Protein AF-M2Y5U8-F1 (afdb_monomer_lite)

InterPro domains:
  IPR038883 Uncharacterized protein AN11006-like [PTHR42085] (17-156)

Organism: Dothistroma septosporum (strain NZE10 / CBS 128990) (NCBI:txid675120)

Radius of gyration: 22.0 Å; chains: 1; bounding box: 70×45×63 Å

Foldseek 3Di:
DQDPVNVVVPPPDPCCPDCLVVVDDLVVVLVVLLVLLLDQAPDPVRADEDDDDDPPDPDDPDSVVQCVVDPVSVVSRLLSNQQNGEHEFEQDPPPPPDDDRDGVPPPQDLVNLLSHAHYEYEDQADVVLLVVLLNCLVRRLNHAHYEYEHDNPVPPDPPDPVVVVVRVVVVVVCLVSNLVSNLSSQHNHAEYEYEYEDPPVCPPPPPPVVVVSQVVSCVVRVHNYYYYYDYYPPPPPD

Structure (mmCIF, N/CA/C/O backbone):
data_AF-M2Y5U8-F1
#
_entry.id   AF-M2Y5U8-F1
#
loop_
_atom_site.group_PDB
_atom_site.id
_atom_site.type_symbol
_atom_site.label_atom_id
_atom_site.label_alt_id
_atom_site.label_comp_id
_atom_site.label_asym_id
_atom_site.label_entity_id
_atom_site.label_seq_id
_atom_site.pdbx_PDB_ins_code
_atom_site.Cartn_x
_atom_site.Cartn_y
_atom_site.Cartn_z
_atom_site.occupancy
_atom_site.B_iso_or_equiv
_atom_site.auth_seq_id
_atom_site.auth_comp_id
_atom_site.auth_asym_id
_atom_site.auth_atom_id
_atom_site.pdbx_PDB_model_num
ATOM 1 N N . MET A 1 1 ? -47.497 -9.926 12.355 1.00 48.16 1 MET A N 1
ATOM 2 C CA . MET A 1 1 ? -46.436 -9.979 11.329 1.00 48.16 1 MET A CA 1
ATOM 3 C C . MET A 1 1 ? -45.268 -9.190 11.883 1.00 48.16 1 MET A C 1
ATOM 5 O O . MET A 1 1 ? -45.442 -8.003 12.103 1.00 48.16 1 MET A O 1
ATOM 9 N N . VAL A 1 2 ? -44.163 -9.854 12.224 1.00 45.81 2 VAL A N 1
ATOM 10 C CA . VAL A 1 2 ? -42.924 -9.186 12.658 1.00 45.81 2 VAL A CA 1
ATOM 11 C C . VAL A 1 2 ? -42.198 -8.776 11.383 1.00 45.81 2 VAL A C 1
ATOM 13 O O . VAL A 1 2 ? -41.989 -9.628 10.518 1.00 45.81 2 VAL A O 1
ATOM 16 N N . THR A 1 3 ? -41.904 -7.491 11.212 1.00 59.78 3 THR A N 1
ATOM 17 C CA . THR A 1 3 ? -41.171 -7.036 10.028 1.00 59.78 3 THR A CA 1
ATOM 18 C C . THR A 1 3 ? -39.690 -7.396 10.181 1.00 59.78 3 THR A C 1
ATOM 20 O O . THR A 1 3 ? -39.174 -7.497 11.293 1.00 59.78 3 THR A O 1
ATOM 23 N N . THR A 1 4 ? -38.974 -7.629 9.081 1.00 54.47 4 THR A N 1
ATOM 24 C CA . THR A 1 4 ? -37.519 -7.882 9.100 1.00 54.47 4 THR A CA 1
ATOM 25 C C . THR A 1 4 ? -36.735 -6.732 9.743 1.00 54.47 4 THR A C 1
ATOM 27 O O . THR A 1 4 ? -35.660 -6.961 10.291 1.00 54.47 4 THR A O 1
ATOM 30 N N . GLU A 1 5 ? -37.289 -5.517 9.733 1.00 54.16 5 GLU A N 1
ATOM 31 C CA . GLU A 1 5 ? -36.738 -4.357 10.437 1.00 54.16 5 GLU A CA 1
ATOM 32 C C . GLU A 1 5 ? -36.866 -4.484 11.963 1.00 54.16 5 GLU A C 1
ATOM 34 O O . GLU A 1 5 ? -35.918 -4.149 12.667 1.00 54.16 5 GLU A O 1
ATOM 39 N N . ASP A 1 6 ? -37.950 -5.069 12.485 1.00 47.19 6 ASP A N 1
ATOM 40 C CA . ASP A 1 6 ? -38.125 -5.305 13.929 1.00 47.19 6 ASP A CA 1
ATOM 41 C C . ASP A 1 6 ? -37.162 -6.379 14.475 1.00 47.19 6 ASP A C 1
ATOM 43 O O . ASP A 1 6 ? -36.721 -6.302 15.623 1.00 47.19 6 ASP A O 1
ATOM 47 N N . ILE A 1 7 ? -36.780 -7.366 13.651 1.00 53.41 7 ILE A N 1
ATOM 48 C CA . ILE A 1 7 ? -35.783 -8.394 14.015 1.00 53.41 7 ILE A CA 1
ATOM 49 C C . ILE A 1 7 ? -34.369 -7.794 14.047 1.00 53.41 7 ILE A C 1
ATOM 51 O O . ILE A 1 7 ? -33.565 -8.144 14.912 1.00 53.41 7 ILE A O 1
ATOM 55 N N . LEU A 1 8 ? -34.067 -6.864 13.137 1.00 53.38 8 LEU A N 1
ATOM 56 C CA . LEU A 1 8 ? -32.776 -6.173 13.090 1.00 53.38 8 LEU A CA 1
ATOM 57 C C . LEU A 1 8 ? -32.662 -5.070 14.157 1.00 53.38 8 LEU A C 1
ATOM 59 O O . LEU A 1 8 ? -31.579 -4.864 14.701 1.00 53.38 8 LEU A O 1
ATOM 63 N N . ALA A 1 9 ? -33.764 -4.405 14.512 1.00 52.91 9 ALA A N 1
ATOM 64 C CA . ALA A 1 9 ? -33.791 -3.370 15.546 1.00 52.91 9 ALA A CA 1
ATOM 65 C C . ALA A 1 9 ? -33.677 -3.934 16.979 1.00 52.91 9 ALA A C 1
ATOM 67 O O . ALA A 1 9 ? -33.200 -3.238 17.875 1.00 52.91 9 ALA A O 1
ATOM 68 N N . GLY A 1 10 ? -34.074 -5.193 17.205 1.00 48.69 10 GLY A N 1
ATOM 69 C CA . GLY A 1 10 ? -34.118 -5.817 18.535 1.00 48.69 10 GLY A CA 1
ATOM 70 C C . GLY A 1 10 ? -32.827 -6.485 19.032 1.00 48.69 10 GLY A C 1
ATOM 71 O O . GLY A 1 10 ? -32.779 -6.895 20.189 1.00 48.69 10 GLY A O 1
ATOM 72 N N . LEU A 1 11 ? -31.786 -6.613 18.199 1.00 57.47 11 LEU A N 1
ATOM 73 C CA . LEU A 1 11 ? -30.565 -7.377 18.530 1.00 57.47 11 LEU A CA 1
ATOM 74 C C . LEU A 1 11 ? -29.279 -6.540 18.555 1.00 57.47 11 LEU A C 1
ATOM 76 O O . LEU A 1 11 ? -28.186 -7.084 18.728 1.00 57.47 11 LEU A O 1
ATOM 80 N N . CYS A 1 12 ? -29.379 -5.214 18.429 1.00 63.50 12 CYS A N 1
ATOM 81 C CA . CYS A 1 12 ? -28.247 -4.332 18.695 1.00 63.50 12 CYS A CA 1
ATOM 82 C C . CYS A 1 12 ? -27.998 -4.273 20.207 1.00 63.50 12 CYS A C 1
ATOM 84 O O . CYS A 1 12 ? -28.465 -3.367 20.897 1.00 63.50 12 CYS A O 1
ATOM 86 N N . HIS A 1 13 ? -27.257 -5.252 20.733 1.00 69.25 13 HIS A N 1
ATOM 87 C CA . HIS A 1 13 ? -26.729 -5.154 22.086 1.00 69.25 13 HIS A CA 1
ATOM 88 C C . HIS A 1 13 ? -25.875 -3.887 22.190 1.00 69.25 13 HIS A C 1
ATOM 90 O O . HIS A 1 13 ? -25.010 -3.655 21.334 1.00 69.25 13 HIS A O 1
ATOM 96 N N . PRO A 1 14 ? -26.122 -3.043 23.200 1.00 81.00 14 PRO A N 1
ATOM 97 C CA . PRO A 1 14 ? -25.374 -1.813 23.339 1.00 81.00 14 PRO A CA 1
ATOM 98 C C . PRO A 1 14 ? -23.906 -2.183 23.627 1.00 81.00 14 PRO A C 1
ATOM 100 O O . PRO A 1 14 ? -23.605 -3.135 24.352 1.00 81.00 14 PRO A O 1
ATOM 103 N N . GLN A 1 15 ? -22.974 -1.519 22.933 1.00 81.44 15 GLN A N 1
ATOM 104 C CA . GLN A 1 15 ? -21.555 -1.914 22.930 1.00 81.44 15 GLN A CA 1
ATOM 105 C C . GLN A 1 15 ? -20.933 -1.811 24.328 1.00 81.44 15 GLN A C 1
ATOM 107 O O . GLN A 1 15 ? -20.034 -2.575 24.664 1.00 81.44 15 GLN A O 1
ATOM 112 N N . ASP A 1 16 ? -21.452 -0.917 25.160 1.00 83.44 16 ASP A N 1
ATOM 113 C CA . ASP A 1 16 ? -21.097 -0.752 26.568 1.00 83.44 16 ASP A CA 1
ATOM 114 C C . ASP A 1 16 ? -21.416 -1.976 27.444 1.00 83.44 16 ASP A C 1
ATOM 116 O O . ASP A 1 16 ? -20.888 -2.066 28.543 1.00 83.44 16 ASP A O 1
ATOM 120 N N . ALA A 1 17 ? -22.210 -2.945 26.978 1.00 86.81 17 ALA A N 1
ATOM 121 C CA . ALA A 1 17 ? -22.432 -4.215 27.673 1.00 86.81 17 ALA A CA 1
ATOM 122 C C . ALA A 1 17 ? -21.416 -5.308 27.283 1.00 86.81 17 ALA A C 1
ATOM 124 O O . ALA A 1 17 ? -21.381 -6.380 27.892 1.00 86.81 17 ALA A O 1
ATOM 125 N N . CYS A 1 18 ? -20.581 -5.075 26.266 1.00 89.12 18 CYS A N 1
ATOM 126 C CA . CYS A 1 18 ? -19.623 -6.069 25.796 1.00 89.12 18 CYS A CA 1
ATOM 127 C C . CYS A 1 18 ? -18.473 -6.243 26.798 1.00 89.12 18 CYS A C 1
ATOM 129 O O . CYS A 1 18 ? -17.799 -5.282 27.180 1.00 89.12 18 CYS A O 1
ATOM 131 N N . LEU A 1 19 ? -18.194 -7.492 27.188 1.00 93.12 19 LEU A N 1
ATOM 132 C CA . LEU A 1 19 ? -17.098 -7.819 28.110 1.00 93.12 19 LEU A CA 1
ATOM 133 C C . LEU A 1 19 ? -15.727 -7.404 27.566 1.00 93.12 19 LEU A C 1
ATOM 135 O O . LEU A 1 19 ? -14.847 -7.057 28.351 1.00 93.12 19 LEU A O 1
ATOM 139 N N . LEU A 1 20 ? -15.566 -7.378 26.238 1.00 93.12 20 LEU A N 1
ATOM 140 C CA . LEU A 1 20 ? -14.343 -6.902 25.598 1.00 93.12 20 LEU A CA 1
ATOM 141 C C . LEU A 1 20 ? -14.060 -5.436 25.950 1.00 93.12 20 LEU A C 1
ATOM 143 O O . LEU A 1 20 ? -12.925 -5.099 26.251 1.00 93.12 20 LEU A O 1
ATOM 147 N N . PHE A 1 21 ? -15.071 -4.566 25.951 1.00 94.38 21 PHE A N 1
ATOM 148 C CA . PHE A 1 21 ? -14.861 -3.133 26.194 1.00 94.38 21 PHE A CA 1
ATOM 149 C C . PHE A 1 21 ? -14.988 -2.751 27.669 1.00 94.38 21 PHE A C 1
ATOM 151 O O . PHE A 1 21 ? -14.351 -1.799 28.107 1.00 94.38 21 PHE A O 1
ATOM 158 N N . THR A 1 22 ? -15.782 -3.497 28.443 1.00 94.81 22 THR A N 1
ATOM 159 C CA . THR A 1 22 ? -16.002 -3.212 29.872 1.00 94.81 22 THR A CA 1
ATOM 160 C C . THR A 1 22 ? -14.935 -3.790 30.785 1.00 94.81 22 THR A C 1
ATOM 162 O O . THR A 1 22 ? -14.668 -3.213 31.836 1.00 94.81 22 THR A O 1
ATOM 165 N N . ARG A 1 23 ? -14.346 -4.940 30.430 1.00 96.19 23 ARG A N 1
ATOM 166 C CA . ARG A 1 23 ? -13.385 -5.635 31.299 1.00 96.19 23 ARG A CA 1
ATOM 167 C C . ARG A 1 23 ? -11.946 -5.539 30.830 1.00 96.19 23 ARG A C 1
ATOM 169 O O . ARG A 1 23 ? -11.059 -5.642 31.672 1.00 96.19 23 ARG A O 1
ATOM 176 N N . LEU A 1 24 ? -11.698 -5.373 29.531 1.00 97.12 24 LEU A N 1
ATOM 177 C CA . LEU A 1 24 ? -10.331 -5.224 29.041 1.00 97.12 24 LEU A CA 1
ATOM 178 C C . LEU A 1 24 ? -9.984 -3.739 28.890 1.00 97.12 24 LEU A C 1
ATOM 180 O O . LEU A 1 24 ? -10.712 -3.024 28.199 1.00 97.12 24 LEU A O 1
ATOM 184 N N . PRO A 1 25 ? -8.860 -3.280 29.468 1.00 96.69 25 PRO A N 1
ATOM 185 C CA . PRO A 1 25 ? -8.265 -1.985 29.156 1.00 96.69 25 PRO A CA 1
ATOM 186 C C . PRO A 1 25 ? -7.962 -1.845 27.662 1.00 96.69 25 PRO A C 1
ATOM 188 O O . PRO A 1 25 ? -7.784 -2.846 26.960 1.00 96.69 25 PRO A O 1
ATOM 191 N N . ALA A 1 26 ? -7.874 -0.604 27.181 1.00 95.81 26 ALA A N 1
ATOM 192 C CA . ALA A 1 26 ? -7.610 -0.316 25.771 1.00 95.81 26 ALA A CA 1
ATOM 193 C C . ALA A 1 26 ? -6.290 -0.936 25.294 1.00 95.81 26 ALA A C 1
ATOM 195 O O . ALA A 1 26 ? -6.226 -1.473 24.196 1.00 95.81 26 ALA A O 1
ATOM 196 N N . GLU A 1 27 ? -5.274 -0.948 26.151 1.00 97.31 27 GLU A N 1
ATOM 197 C CA . GLU A 1 27 ? -3.951 -1.499 25.872 1.00 97.31 27 GLU A CA 1
ATOM 198 C C . GLU A 1 27 ? -4.024 -3.001 25.574 1.00 97.31 27 GLU A C 1
ATOM 200 O O . GLU A 1 27 ? -3.456 -3.466 24.589 1.00 97.31 27 GLU A O 1
ATOM 205 N N . LEU A 1 28 ? -4.788 -3.761 26.370 1.00 97.56 28 LEU A N 1
ATOM 206 C CA . LEU A 1 28 ? -4.967 -5.195 26.130 1.00 97.56 28 LEU A CA 1
ATOM 207 C C . LEU A 1 28 ? -5.788 -5.462 24.866 1.00 97.56 28 LEU A C 1
ATOM 209 O O . LEU A 1 28 ? -5.513 -6.434 24.164 1.00 97.56 28 LEU A O 1
ATOM 213 N N . ARG A 1 29 ? -6.770 -4.608 24.548 1.00 96.81 29 ARG A N 1
ATOM 214 C CA . ARG A 1 29 ? -7.510 -4.708 23.280 1.00 96.81 29 ARG A CA 1
ATOM 215 C C . ARG A 1 29 ? -6.593 -4.463 22.086 1.00 96.81 29 ARG A C 1
ATOM 217 O O . ARG A 1 29 ? -6.625 -5.254 21.150 1.00 96.81 29 ARG A O 1
ATOM 224 N N . THR A 1 30 ? -5.735 -3.445 22.155 1.00 96.75 30 THR A N 1
ATOM 225 C CA . THR A 1 30 ? -4.699 -3.182 21.148 1.00 96.75 30 THR A CA 1
ATOM 226 C C . THR A 1 30 ? -3.802 -4.398 20.949 1.00 96.75 30 THR A C 1
ATOM 228 O O . THR A 1 30 ? -3.663 -4.838 19.813 1.00 96.75 30 THR A O 1
ATOM 231 N N . CYS A 1 31 ? -3.289 -5.016 22.020 1.00 96.69 31 CYS A N 1
ATOM 232 C CA . CYS A 1 31 ? -2.484 -6.238 21.899 1.00 96.69 31 CYS A CA 1
ATOM 233 C C . CYS A 1 31 ? -3.256 -7.389 21.238 1.00 96.69 31 CYS A C 1
ATOM 235 O O . CYS A 1 31 ? -2.702 -8.115 20.416 1.00 96.69 31 CYS A O 1
ATOM 237 N N . ILE A 1 32 ? -4.546 -7.557 21.556 1.00 95.44 32 ILE A N 1
ATOM 238 C CA . ILE A 1 32 ? -5.387 -8.555 20.883 1.00 95.44 32 ILE A CA 1
ATOM 239 C C . ILE A 1 32 ? -5.464 -8.249 19.388 1.00 95.44 32 ILE A C 1
ATOM 241 O O . ILE A 1 32 ? -5.211 -9.145 18.586 1.00 95.44 32 ILE A O 1
ATOM 245 N N . TYR A 1 33 ? -5.775 -7.007 19.008 1.00 96.06 33 TYR A N 1
ATOM 246 C CA . TYR A 1 33 ? -5.842 -6.592 17.607 1.00 96.06 33 TYR A CA 1
ATOM 247 C C . TYR A 1 33 ? -4.511 -6.832 16.888 1.00 96.06 33 TYR A C 1
ATOM 249 O O . TYR A 1 33 ? -4.504 -7.436 15.821 1.00 96.06 33 TYR A O 1
ATOM 257 N N . GLU A 1 34 ? -3.386 -6.459 17.494 1.00 94.50 34 GLU A N 1
ATOM 258 C CA . GLU A 1 34 ? -2.051 -6.688 16.935 1.00 94.50 34 GLU A CA 1
ATOM 259 C C . GLU A 1 34 ? -1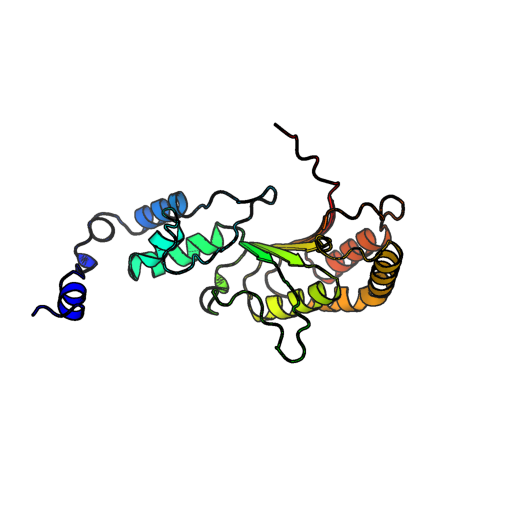.744 -8.170 16.694 1.00 94.50 34 GLU A C 1
ATOM 261 O O . GLU A 1 34 ? -1.014 -8.490 15.759 1.00 94.50 34 GLU A O 1
ATOM 266 N N . CYS A 1 35 ? -2.285 -9.075 17.514 1.00 92.31 35 CYS A N 1
ATOM 267 C CA . CYS A 1 35 ? -2.115 -10.514 17.332 1.00 92.31 35 CYS A CA 1
ATOM 268 C C . CYS A 1 35 ? -3.052 -11.097 16.267 1.00 92.31 35 CYS A C 1
ATOM 270 O O . CYS A 1 35 ? -2.640 -11.973 15.509 1.00 92.31 35 CYS A O 1
ATOM 272 N N . VAL A 1 36 ? -4.315 -10.663 16.226 1.00 92.94 36 VAL A N 1
ATOM 273 C CA . VAL A 1 36 ? -5.348 -11.300 15.384 1.00 92.94 36 VAL A CA 1
ATOM 274 C C . VAL A 1 36 ? -5.479 -10.681 13.995 1.00 92.94 36 VAL A C 1
ATOM 276 O O . VAL A 1 36 ? -6.037 -11.315 13.103 1.00 92.94 36 VAL A O 1
ATOM 279 N N . LEU A 1 37 ? -5.005 -9.447 13.799 1.00 92.25 37 LEU A N 1
ATOM 280 C CA . LEU A 1 37 ? -5.140 -8.731 12.529 1.00 92.25 37 LEU A CA 1
ATOM 281 C C . LEU A 1 37 ? -4.013 -9.015 11.532 1.00 92.25 37 LEU A C 1
ATOM 283 O O . LEU A 1 37 ? -4.070 -8.523 10.402 1.00 92.25 37 LEU A O 1
ATOM 287 N N . ILE A 1 38 ? -3.005 -9.799 11.916 1.00 89.62 38 ILE A N 1
ATOM 288 C CA . ILE A 1 38 ? -1.950 -10.242 11.005 1.00 89.62 38 ILE A CA 1
ATOM 289 C C . ILE A 1 38 ? -2.537 -11.305 10.079 1.00 89.62 38 ILE A C 1
ATOM 291 O O . ILE A 1 38 ? -2.882 -12.408 10.504 1.00 89.62 38 ILE A O 1
ATOM 295 N N . VAL A 1 39 ? -2.651 -10.972 8.797 1.00 87.81 39 VAL A N 1
ATOM 296 C CA . VAL A 1 39 ? -3.131 -11.903 7.779 1.00 87.81 39 VAL A CA 1
ATOM 297 C C . VAL A 1 39 ? -1.942 -12.687 7.240 1.00 87.81 39 VAL A C 1
ATOM 299 O O . VAL A 1 39 ? -0.898 -12.117 6.918 1.00 87.81 39 VAL A O 1
ATOM 302 N N . GLN A 1 40 ? -2.097 -14.007 7.133 1.00 86.62 40 GLN A N 1
ATOM 303 C CA . GLN A 1 40 ? -1.097 -14.825 6.458 1.00 86.62 40 GLN A CA 1
ATOM 304 C C . GLN A 1 40 ? -0.990 -14.382 4.994 1.00 86.62 40 GLN A C 1
ATOM 306 O O . GLN A 1 40 ? -2.021 -14.282 4.322 1.00 86.62 40 GLN A O 1
ATOM 311 N N . PRO A 1 41 ? 0.224 -14.114 4.495 1.00 86.06 41 PRO A N 1
ATOM 312 C CA . PRO A 1 41 ? 0.406 -13.741 3.108 1.00 86.06 41 PRO A CA 1
ATOM 313 C C . PRO A 1 41 ? -0.161 -14.759 2.129 1.00 86.06 41 PRO A C 1
ATOM 315 O O . PRO A 1 41 ? -0.068 -15.965 2.356 1.00 86.06 41 PRO A O 1
ATOM 318 N N . ASP A 1 42 ? -0.689 -14.267 1.014 1.00 81.75 42 ASP A N 1
ATOM 319 C CA . ASP A 1 42 ? -1.193 -15.113 -0.067 1.00 81.75 42 ASP A CA 1
ATOM 320 C C . ASP A 1 42 ? -0.120 -15.500 -1.091 1.00 81.75 42 ASP A C 1
ATOM 322 O O . ASP A 1 42 ? -0.372 -16.321 -1.976 1.00 81.75 42 ASP A O 1
ATOM 326 N N . ASP A 1 43 ? 1.071 -14.912 -0.981 1.00 81.06 43 ASP A N 1
ATOM 327 C CA . ASP A 1 43 ? 2.156 -15.114 -1.920 1.00 81.06 43 ASP A CA 1
ATOM 328 C C . ASP A 1 43 ? 3.549 -15.054 -1.280 1.00 81.06 43 ASP A C 1
ATOM 330 O O . ASP A 1 43 ? 3.752 -14.659 -0.131 1.00 81.06 43 ASP A O 1
ATOM 334 N N . GLU A 1 44 ? 4.549 -15.437 -2.073 1.00 79.94 44 GLU A N 1
ATOM 335 C CA . GLU A 1 44 ? 5.966 -15.395 -1.693 1.00 79.94 44 GLU A CA 1
ATOM 336 C C . GLU A 1 44 ? 6.476 -13.980 -1.422 1.00 79.94 44 GLU A C 1
ATOM 338 O O . GLU A 1 44 ? 7.497 -13.789 -0.761 1.00 79.94 44 GLU A O 1
ATOM 343 N N . HIS A 1 45 ? 5.770 -12.976 -1.943 1.00 75.62 45 HIS A N 1
ATOM 344 C CA . HIS A 1 45 ? 6.063 -11.590 -1.637 1.00 75.62 45 HIS A CA 1
ATOM 345 C C . HIS A 1 45 ? 5.514 -11.190 -0.293 1.00 75.62 45 HIS A C 1
ATOM 347 O O . HIS A 1 45 ? 5.549 -10.004 -0.021 1.00 75.62 45 HIS A O 1
ATOM 353 N N . GLY A 1 46 ? 5.005 -12.108 0.530 1.00 80.44 46 GLY A N 1
ATOM 354 C CA . GLY A 1 46 ? 4.516 -11.817 1.862 1.00 80.44 46 GLY A CA 1
ATOM 355 C C . GLY A 1 46 ? 3.428 -10.734 1.855 1.00 80.44 46 GLY A C 1
ATOM 356 O O . GLY A 1 46 ? 3.428 -9.881 2.747 1.00 80.44 46 GLY A O 1
ATOM 357 N N . SER A 1 47 ? 2.618 -10.669 0.798 1.00 81.56 47 SER A N 1
ATOM 358 C CA . SER A 1 47 ? 1.591 -9.650 0.614 1.00 81.56 47 SER A CA 1
ATOM 359 C C . SER A 1 47 ? 0.189 -10.232 0.779 1.00 81.56 47 SER A C 1
ATOM 361 O O . SER A 1 47 ? -0.007 -11.443 0.781 1.00 81.56 47 SER A O 1
ATOM 363 N N . VAL A 1 48 ? -0.782 -9.353 1.002 1.00 82.62 48 VAL A N 1
ATOM 364 C CA . VAL A 1 48 ? -2.180 -9.716 1.227 1.00 82.62 48 VAL A CA 1
ATOM 365 C C . VAL A 1 48 ? -3.025 -9.066 0.141 1.00 82.62 48 VAL A C 1
ATOM 367 O O . VAL A 1 48 ? -3.026 -7.836 -0.014 1.00 82.62 48 VAL A O 1
ATOM 370 N N . ARG A 1 49 ? -3.780 -9.869 -0.611 1.00 81.56 49 ARG A N 1
ATOM 371 C CA . ARG A 1 49 ? -4.813 -9.368 -1.519 1.00 81.56 49 ARG A CA 1
ATOM 372 C C . ARG A 1 49 ? -6.121 -9.154 -0.774 1.00 81.56 49 ARG A C 1
ATOM 374 O O . ARG A 1 49 ? -6.684 -10.058 -0.165 1.00 81.56 49 ARG A O 1
ATOM 381 N N . LEU A 1 50 ? -6.670 -7.955 -0.923 1.00 74.25 50 LEU A N 1
ATOM 382 C CA . LEU A 1 50 ? -8.040 -7.662 -0.517 1.00 74.25 50 LEU A CA 1
ATOM 383 C C . LEU A 1 50 ? -8.995 -8.183 -1.596 1.00 74.25 50 LEU A C 1
ATOM 385 O O . LEU A 1 50 ? -9.176 -7.552 -2.639 1.00 74.25 50 LEU A O 1
ATOM 389 N N . ILE A 1 51 ? -9.581 -9.357 -1.359 1.00 73.12 51 ILE A N 1
ATOM 390 C CA . ILE A 1 51 ? -10.584 -9.956 -2.243 1.00 73.12 51 ILE A CA 1
ATOM 391 C C . ILE A 1 51 ? -11.966 -9.649 -1.673 1.00 73.12 51 ILE A C 1
ATOM 393 O O . ILE A 1 51 ? -12.260 -9.951 -0.518 1.00 73.12 51 ILE A O 1
ATOM 397 N N . ARG A 1 52 ? -12.827 -9.036 -2.488 1.00 65.88 52 ARG A N 1
ATOM 398 C CA . ARG A 1 52 ? -14.232 -8.864 -2.132 1.00 65.88 52 ARG A CA 1
ATOM 399 C C . ARG A 1 52 ? -14.975 -10.134 -2.510 1.00 65.88 52 ARG A C 1
ATOM 401 O O . ARG A 1 52 ? -15.083 -10.442 -3.693 1.00 65.88 52 ARG A O 1
ATOM 408 N N . HIS A 1 53 ? -15.500 -10.824 -1.511 1.00 67.50 53 HIS A N 1
ATOM 409 C CA . HIS A 1 53 ? -16.437 -11.908 -1.750 1.00 67.50 53 HIS A CA 1
ATOM 410 C C . HIS A 1 53 ? -17.758 -11.345 -2.262 1.00 67.50 53 HIS A C 1
ATOM 412 O O . HIS A 1 53 ? -18.239 -10.304 -1.795 1.00 67.50 53 HIS A O 1
ATOM 418 N N . LEU A 1 54 ? -18.322 -12.012 -3.264 1.00 71.62 54 LEU A N 1
ATOM 419 C CA . LEU A 1 54 ? -19.651 -11.681 -3.752 1.00 71.62 54 LEU A CA 1
ATOM 420 C C . LEU A 1 54 ? -20.692 -12.059 -2.683 1.00 71.62 54 LEU A C 1
ATOM 422 O O . LEU A 1 54 ? -20.488 -13.027 -1.944 1.00 71.62 54 LEU A O 1
ATOM 426 N N . PRO A 1 55 ? -21.812 -11.320 -2.580 1.00 65.31 55 PRO A N 1
ATOM 427 C CA . PRO A 1 55 ? -22.899 -11.695 -1.681 1.00 65.31 55 PRO A CA 1
ATOM 428 C C . PRO A 1 55 ? -23.353 -13.133 -1.977 1.00 65.31 55 PRO A C 1
ATOM 430 O O . PRO A 1 55 ? -23.774 -13.420 -3.095 1.00 65.31 55 PRO A O 1
ATOM 433 N N . GLY A 1 56 ? -23.259 -14.028 -0.990 1.00 68.81 56 GLY A N 1
ATOM 434 C CA . GLY A 1 56 ? -23.653 -15.439 -1.116 1.00 68.81 56 GLY A CA 1
ATOM 435 C C . GLY A 1 56 ? -22.497 -16.442 -1.148 1.00 68.81 56 GLY A C 1
ATOM 436 O O . GLY A 1 56 ? -22.740 -17.635 -0.982 1.00 68.81 56 GLY A O 1
ATOM 437 N N . GLU A 1 57 ? -21.248 -15.995 -1.285 1.00 73.25 57 GLU A N 1
ATOM 438 C CA . GLU A 1 57 ? -20.099 -16.867 -1.038 1.00 73.25 57 GLU A CA 1
ATOM 439 C C . GLU A 1 57 ? -19.878 -17.018 0.471 1.00 73.25 57 GLU A C 1
ATOM 441 O O . GLU A 1 57 ? -19.754 -16.028 1.197 1.00 73.25 57 GLU A O 1
ATOM 446 N N . HIS A 1 58 ? -19.807 -18.263 0.953 1.00 61.09 58 HIS A N 1
ATOM 447 C CA . HIS A 1 58 ? -19.342 -18.566 2.305 1.00 61.09 58 HIS A CA 1
ATOM 448 C C . HIS A 1 58 ? -17.840 -18.290 2.388 1.00 61.09 58 HIS A C 1
ATOM 450 O O . HIS A 1 58 ? -17.013 -19.196 2.298 1.00 61.09 58 HIS A O 1
ATOM 456 N N . ALA A 1 59 ? -17.490 -17.013 2.516 1.00 61.06 59 ALA A N 1
ATOM 457 C CA . ALA A 1 59 ? -16.132 -16.616 2.814 1.00 61.06 59 ALA A CA 1
ATOM 458 C C . ALA A 1 59 ? -15.739 -17.208 4.178 1.00 61.06 59 ALA A C 1
ATOM 460 O O . ALA A 1 59 ? -16.530 -17.118 5.126 1.00 61.06 59 ALA A O 1
ATOM 461 N N . PRO A 1 60 ? -14.544 -17.807 4.315 1.00 65.44 60 PRO A N 1
ATOM 462 C CA . PRO A 1 60 ? -14.021 -18.137 5.633 1.00 65.44 60 PRO A CA 1
ATOM 463 C C . PRO A 1 60 ? -13.989 -16.867 6.492 1.00 65.44 60 PRO A C 1
ATOM 465 O O . PRO A 1 60 ? -13.855 -15.763 5.957 1.00 65.44 60 PRO A O 1
ATOM 468 N N . LEU A 1 61 ? -14.123 -17.022 7.815 1.00 67.25 61 LEU A N 1
ATOM 469 C CA . LEU A 1 61 ? -14.015 -15.920 8.777 1.00 67.25 61 LEU A CA 1
ATOM 470 C C . LEU A 1 61 ? -12.739 -15.126 8.483 1.00 67.25 61 LEU A C 1
ATOM 472 O O . LEU A 1 61 ? -11.631 -15.576 8.770 1.00 67.25 61 LEU A O 1
ATOM 476 N N . SER A 1 62 ? -12.902 -13.970 7.845 1.00 78.56 62 SER A N 1
ATOM 477 C CA . SER A 1 62 ? -11.784 -13.137 7.433 1.00 78.56 62 SER A CA 1
ATOM 478 C C . SER A 1 62 ? -11.505 -12.115 8.521 1.00 78.56 62 SER A C 1
ATOM 480 O O . SER A 1 62 ? -12.414 -11.666 9.219 1.00 78.56 62 SER A O 1
ATOM 482 N N . VAL A 1 63 ? -10.257 -11.678 8.633 1.00 84.38 63 VAL A N 1
ATOM 483 C CA . VAL A 1 63 ? -9.875 -10.572 9.522 1.00 84.38 63 VAL A CA 1
ATOM 484 C C . VAL A 1 63 ? -10.727 -9.314 9.270 1.00 84.38 63 VAL A C 1
ATOM 486 O O . VAL A 1 63 ? -11.011 -8.553 10.191 1.00 84.38 63 VAL A O 1
ATOM 489 N N . LEU A 1 64 ? -11.230 -9.129 8.044 1.00 83.69 64 LEU A N 1
ATOM 490 C CA . LEU A 1 64 ? -12.139 -8.032 7.711 1.00 83.69 64 LEU A CA 1
ATOM 491 C C . LEU A 1 64 ? -13.491 -8.146 8.431 1.00 83.69 64 LEU A C 1
ATOM 493 O O . LEU A 1 64 ? -14.026 -7.123 8.846 1.00 83.69 64 LEU A O 1
ATOM 497 N N . THR A 1 65 ? -14.003 -9.359 8.671 1.00 85.00 65 THR A N 1
ATOM 498 C CA . THR A 1 65 ? -15.248 -9.546 9.445 1.00 85.00 65 THR A CA 1
ATOM 499 C C . THR A 1 65 ? -15.112 -9.059 10.889 1.00 85.00 65 THR A C 1
ATOM 501 O O . THR A 1 65 ? -16.066 -8.519 11.453 1.00 85.00 65 THR A O 1
ATOM 504 N N . LEU A 1 66 ? -13.911 -9.147 11.477 1.00 88.38 66 LEU A N 1
ATOM 505 C CA . LEU A 1 66 ? -13.638 -8.553 12.787 1.00 88.38 66 LEU A CA 1
ATOM 506 C C . LEU A 1 66 ? -13.761 -7.022 12.730 1.00 88.38 66 LEU A C 1
ATOM 508 O O . LEU A 1 66 ? -14.437 -6.422 13.563 1.00 88.38 66 LEU A O 1
ATOM 512 N N . LEU A 1 67 ? -13.180 -6.386 11.707 1.00 89.50 67 LEU A N 1
ATOM 513 C CA . LEU A 1 67 ? -13.270 -4.931 11.497 1.00 89.50 67 LEU A CA 1
ATOM 514 C C . LEU A 1 67 ? -14.694 -4.445 11.180 1.00 89.50 67 LEU A C 1
ATOM 516 O O . LEU A 1 67 ? -14.999 -3.261 11.347 1.00 89.50 67 LEU A O 1
ATOM 520 N N . GLU A 1 68 ? -15.556 -5.345 10.716 1.00 87.00 68 GLU A N 1
ATOM 521 C CA . GLU A 1 68 ? -16.970 -5.096 10.432 1.00 87.00 68 GLU A CA 1
ATOM 522 C C . GLU A 1 68 ? -17.886 -5.416 11.623 1.00 87.00 68 GLU A C 1
ATOM 524 O O . GLU A 1 68 ? -19.066 -5.073 11.589 1.00 87.00 68 GLU A O 1
ATOM 529 N N . THR A 1 69 ? -17.361 -6.010 12.703 1.00 88.12 69 THR A N 1
ATOM 530 C CA . THR A 1 69 ? -18.172 -6.465 13.844 1.00 88.12 69 THR A CA 1
ATOM 531 C C . THR A 1 69 ? -18.882 -5.306 14.543 1.00 88.12 69 THR A C 1
ATOM 533 O O . THR A 1 69 ? -20.077 -5.383 14.827 1.00 88.12 69 THR A O 1
ATOM 536 N N . CYS A 1 70 ? -18.164 -4.223 14.859 1.00 89.94 70 CYS A N 1
ATOM 537 C CA . CYS A 1 70 ? -18.767 -3.038 15.462 1.00 89.94 70 CYS A CA 1
ATOM 538 C C . CYS A 1 70 ? -17.933 -1.772 15.223 1.00 89.94 70 CYS A C 1
ATOM 540 O O . CYS A 1 70 ? -16.734 -1.831 14.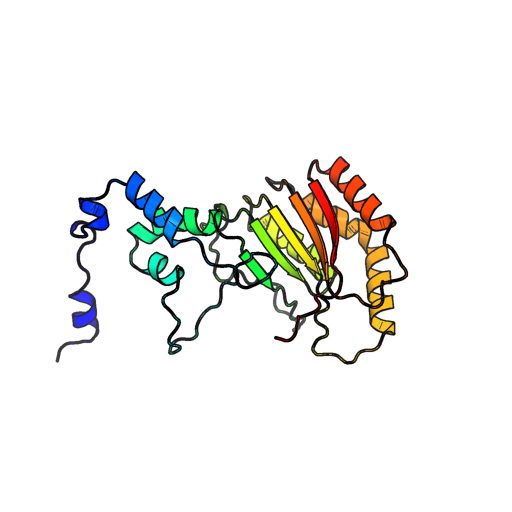946 1.00 89.94 70 CYS A O 1
ATOM 542 N N . ARG A 1 71 ? -18.565 -0.599 15.382 1.00 89.88 71 ARG A N 1
ATOM 543 C CA . ARG A 1 71 ? -17.917 0.711 15.183 1.00 89.88 71 ARG A CA 1
ATOM 544 C C . ARG A 1 71 ? -16.697 0.923 16.086 1.00 89.88 71 ARG A C 1
ATOM 546 O O . ARG A 1 71 ? -15.749 1.571 15.654 1.00 89.88 71 ARG A O 1
ATOM 553 N N . LEU A 1 72 ? -16.715 0.414 17.319 1.00 92.56 72 LEU A N 1
ATOM 554 C CA . LEU A 1 72 ? -15.599 0.598 18.247 1.00 92.56 72 LEU A CA 1
ATOM 555 C C . LEU A 1 72 ? -14.371 -0.221 17.828 1.00 92.56 72 LEU A C 1
ATOM 557 O O . LEU A 1 72 ? -13.305 0.367 17.679 1.00 92.56 72 LEU A O 1
ATOM 561 N N . ILE A 1 73 ? -14.536 -1.517 17.521 1.00 94.19 73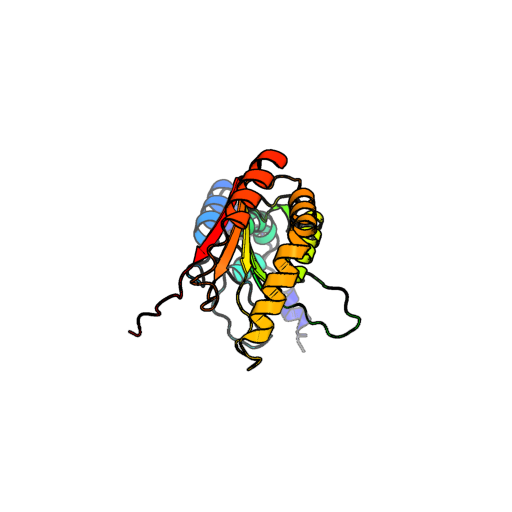 ILE A N 1
ATOM 562 C CA . ILE A 1 73 ? -13.457 -2.347 16.948 1.00 94.19 73 ILE A CA 1
ATOM 563 C C . ILE A 1 73 ? -12.942 -1.714 15.662 1.00 94.19 73 ILE A C 1
ATOM 565 O O . ILE A 1 73 ? -11.736 -1.584 15.491 1.00 94.19 73 ILE A O 1
ATOM 569 N N . HIS A 1 74 ? -13.839 -1.260 14.784 1.00 92.44 74 HIS A N 1
ATOM 570 C CA . HIS A 1 74 ? -13.440 -0.576 13.560 1.00 92.44 74 HIS A CA 1
ATOM 571 C C . HIS A 1 74 ? -12.504 0.600 13.856 1.00 92.44 74 HIS A C 1
ATOM 573 O O . HIS A 1 74 ? -11.427 0.694 13.287 1.00 92.44 74 HIS A O 1
ATOM 579 N N . ASN A 1 75 ? -12.879 1.491 14.771 1.00 92.44 75 ASN A N 1
ATOM 580 C CA . ASN A 1 75 ? -12.082 2.680 15.056 1.00 92.44 75 ASN A CA 1
ATOM 581 C C . ASN A 1 75 ? -10.748 2.369 15.750 1.00 92.44 75 ASN A C 1
ATOM 583 O O . ASN A 1 75 ? -9.762 3.042 15.467 1.00 92.44 75 ASN A O 1
ATOM 587 N N . GLU A 1 76 ? -10.713 1.383 16.649 1.00 94.75 76 GLU A N 1
ATOM 588 C CA . GLU A 1 76 ? -9.492 1.014 17.379 1.00 94.75 76 GLU A CA 1
ATOM 589 C C . GLU A 1 76 ? -8.517 0.209 16.508 1.00 94.75 76 GLU A C 1
ATOM 591 O O . GLU A 1 76 ? -7.306 0.405 16.573 1.00 94.75 76 GLU A O 1
ATOM 596 N N . ALA A 1 77 ? -9.042 -0.695 15.683 1.00 95.38 77 ALA A N 1
ATOM 597 C CA . ALA A 1 77 ? -8.268 -1.779 15.091 1.00 95.38 77 ALA A CA 1
ATOM 598 C C . ALA A 1 77 ? -7.917 -1.542 13.607 1.00 95.38 77 ALA A C 1
ATOM 600 O O . ALA A 1 77 ? -6.979 -2.141 13.083 1.00 95.38 77 ALA A O 1
ATOM 601 N N . LEU A 1 78 ? -8.624 -0.639 12.914 1.00 92.69 78 LEU A N 1
ATOM 602 C CA . LEU A 1 78 ? -8.411 -0.370 11.484 1.00 92.69 78 LEU A CA 1
ATOM 603 C C . LEU A 1 78 ? -6.996 0.126 11.175 1.00 92.69 78 LEU A C 1
ATOM 605 O O . LEU A 1 78 ? -6.391 -0.327 10.206 1.00 92.69 78 LEU A O 1
ATOM 609 N N . GLY A 1 79 ? -6.468 1.042 11.991 1.00 92.69 79 GLY A N 1
ATOM 610 C CA . GLY A 1 79 ? -5.109 1.555 11.809 1.00 92.69 79 GLY A CA 1
ATOM 611 C C . GLY A 1 79 ? -4.063 0.452 11.961 1.00 92.69 79 GLY A C 1
ATOM 612 O O . GLY A 1 79 ? -3.190 0.313 11.109 1.00 92.69 79 GLY A O 1
ATOM 613 N N . ILE A 1 80 ? -4.226 -0.392 12.985 1.00 95.00 80 ILE A N 1
ATOM 614 C CA . ILE A 1 80 ? -3.361 -1.546 13.261 1.00 95.00 80 ILE A CA 1
ATOM 615 C C . ILE A 1 80 ? -3.365 -2.504 12.064 1.00 95.00 80 ILE A C 1
ATOM 617 O O . ILE A 1 80 ? -2.303 -2.873 11.567 1.00 95.00 80 ILE A O 1
ATOM 621 N N . PHE A 1 81 ? -4.551 -2.830 11.536 1.00 93.81 81 PHE A N 1
ATOM 622 C CA . PHE A 1 81 ? -4.688 -3.694 10.363 1.00 93.81 81 PHE A CA 1
ATOM 623 C C . PHE A 1 81 ? -3.890 -3.171 9.161 1.00 93.81 81 PHE A C 1
ATOM 625 O O . PHE A 1 81 ? -3.116 -3.919 8.562 1.00 93.81 81 PHE A O 1
ATOM 632 N N . PHE A 1 82 ? -4.059 -1.896 8.801 1.00 91.19 82 PHE A N 1
ATOM 633 C CA . PHE A 1 82 ? -3.375 -1.325 7.638 1.00 91.19 82 PHE A CA 1
ATOM 634 C C . PHE A 1 82 ? -1.869 -1.121 7.856 1.00 91.19 82 PHE A C 1
ATOM 636 O O . PHE A 1 82 ? -1.103 -1.178 6.896 1.00 91.19 82 PHE A O 1
ATOM 643 N N . GLN A 1 83 ? -1.436 -0.926 9.100 1.00 91.88 83 GLN A N 1
ATOM 644 C CA . GLN A 1 83 ? -0.027 -0.754 9.439 1.00 91.88 83 GLN A CA 1
ATOM 645 C C . GLN A 1 83 ? 0.747 -2.080 9.450 1.00 91.88 83 GLN A C 1
ATOM 647 O O . GLN A 1 83 ? 1.914 -2.104 9.065 1.00 91.88 83 GLN A O 1
ATOM 652 N N . GLN A 1 84 ? 0.126 -3.173 9.903 1.00 92.94 84 GLN A N 1
ATOM 653 C CA . GLN A 1 84 ? 0.792 -4.473 10.041 1.00 92.94 84 GLN A CA 1
ATOM 654 C C . GLN A 1 84 ? 0.848 -5.277 8.741 1.00 92.94 84 GLN A C 1
ATOM 656 O O . GLN A 1 84 ? 1.742 -6.104 8.566 1.00 92.94 84 GLN A O 1
ATOM 661 N N . ASN A 1 85 ? -0.111 -5.070 7.839 1.00 91.12 85 ASN A N 1
ATOM 662 C CA . ASN A 1 85 ? -0.237 -5.878 6.635 1.00 91.12 85 ASN A CA 1
ATOM 663 C C . ASN A 1 85 ? 0.342 -5.150 5.420 1.00 91.12 85 ASN A C 1
ATOM 665 O O . ASN A 1 85 ? 0.064 -3.978 5.177 1.00 91.12 85 ASN A O 1
ATOM 669 N N . ARG A 1 86 ? 1.107 -5.880 4.606 1.00 92.12 86 ARG A N 1
ATOM 670 C CA . ARG A 1 86 ? 1.538 -5.407 3.290 1.00 92.12 86 ARG A CA 1
ATOM 671 C C . ARG A 1 86 ? 0.464 -5.722 2.264 1.00 92.12 86 ARG A C 1
ATOM 673 O O . ARG A 1 86 ? 0.143 -6.888 2.036 1.00 92.12 86 ARG A O 1
ATOM 680 N N . PHE A 1 87 ? -0.046 -4.699 1.592 1.00 89.44 87 PHE A N 1
ATOM 681 C CA . PHE A 1 87 ? -1.121 -4.876 0.619 1.00 89.44 87 PHE A CA 1
ATOM 682 C C . PHE A 1 87 ? -0.585 -5.089 -0.785 1.00 89.44 87 PHE A C 1
ATOM 684 O O . PHE A 1 87 ? 0.378 -4.442 -1.192 1.00 89.44 87 PHE A O 1
ATOM 691 N N . ARG A 1 88 ? -1.260 -5.950 -1.548 1.00 88.94 88 ARG A N 1
ATOM 692 C CA . ARG A 1 88 ? -1.002 -6.133 -2.974 1.00 88.94 88 ARG A CA 1
ATOM 693 C C . ARG A 1 88 ? -2.125 -5.566 -3.822 1.00 88.94 88 ARG A C 1
ATOM 695 O O . ARG A 1 88 ? -3.286 -5.952 -3.689 1.00 88.94 88 ARG A O 1
ATOM 702 N N . LEU A 1 89 ? -1.759 -4.703 -4.760 1.00 85.88 89 LEU A N 1
ATOM 703 C CA . LEU A 1 89 ? -2.640 -4.203 -5.806 1.00 85.88 89 LEU A CA 1
ATOM 704 C C . LEU A 1 89 ? -2.243 -4.797 -7.141 1.00 85.88 89 LEU A C 1
ATOM 706 O O . LEU A 1 89 ? -1.069 -4.865 -7.479 1.00 85.88 89 LEU A O 1
ATOM 710 N N . SER A 1 90 ? -3.235 -5.180 -7.932 1.00 81.19 90 SER A N 1
ATOM 711 C CA . SER A 1 90 ? -3.022 -5.538 -9.331 1.00 81.19 90 SER A CA 1
ATOM 712 C C . SER A 1 90 ? -3.586 -4.435 -10.208 1.00 81.19 90 SER A C 1
ATOM 714 O O . SER A 1 90 ? -4.802 -4.253 -10.271 1.00 81.19 90 SER A O 1
ATOM 716 N N . PHE A 1 91 ? -2.708 -3.677 -10.860 1.00 74.06 91 PHE A N 1
ATOM 717 C CA . PHE A 1 91 ? -3.105 -2.615 -11.767 1.00 74.06 91 PHE A CA 1
ATOM 718 C C . PHE A 1 91 ? -3.319 -3.206 -13.160 1.00 74.06 91 PHE A C 1
ATOM 720 O O . PHE A 1 91 ? -2.372 -3.509 -13.883 1.00 74.06 91 PHE A O 1
ATOM 727 N N . ARG A 1 92 ? -4.587 -3.394 -13.531 1.00 68.25 92 ARG A N 1
ATOM 728 C CA . ARG A 1 92 ? -4.972 -3.692 -14.911 1.00 68.25 92 ARG A CA 1
ATOM 729 C C . ARG A 1 92 ? -5.420 -2.386 -15.550 1.00 68.25 92 ARG A C 1
ATOM 731 O O . ARG A 1 92 ? -6.513 -1.902 -15.261 1.00 68.25 92 ARG A O 1
ATOM 738 N N . THR A 1 93 ? -4.575 -1.802 -16.390 1.00 60.03 93 THR A N 1
ATOM 739 C CA . THR A 1 93 ? -4.960 -0.711 -17.288 1.00 60.03 93 THR A CA 1
ATOM 740 C C . THR A 1 93 ? -5.967 -1.265 -18.293 1.00 60.03 93 THR A C 1
ATOM 742 O O . THR A 1 93 ? -5.613 -1.760 -19.357 1.00 60.03 93 THR A O 1
ATOM 745 N N . SER A 1 94 ? -7.256 -1.235 -17.949 1.00 55.16 94 SER A N 1
ATOM 746 C CA . SER A 1 94 ? -8.293 -1.434 -18.956 1.00 55.16 94 SER A CA 1
ATOM 747 C C . SER A 1 94 ? -8.266 -0.205 -19.860 1.00 55.16 94 SER A C 1
ATOM 749 O O . SER A 1 94 ? -8.771 0.851 -19.497 1.00 55.16 94 SER A O 1
ATOM 751 N N . LEU A 1 95 ? -7.644 -0.338 -21.031 1.00 52.97 95 LEU A N 1
ATOM 752 C CA . LEU A 1 95 ? -7.634 0.670 -22.097 1.00 52.97 95 LEU A CA 1
ATOM 753 C C . LEU A 1 95 ? -9.020 0.860 -22.746 1.00 52.97 95 LEU A C 1
ATOM 755 O O . LEU A 1 95 ? -9.114 1.458 -23.815 1.00 52.97 95 LEU A O 1
ATOM 759 N N . ALA A 1 96 ? -10.101 0.356 -22.133 1.00 54.66 96 ALA A N 1
ATOM 760 C CA . ALA A 1 96 ? -11.458 0.594 -22.601 1.00 54.66 96 ALA A CA 1
ATOM 761 C C . ALA A 1 96 ? -11.697 2.112 -22.662 1.00 54.66 96 ALA A C 1
ATOM 763 O O . ALA A 1 96 ? -11.715 2.808 -21.643 1.00 54.66 96 ALA A O 1
ATOM 764 N N . ALA A 1 97 ? -11.791 2.612 -23.894 1.00 48.38 97 ALA A N 1
ATOM 765 C CA . ALA A 1 97 ? -11.698 4.020 -24.236 1.00 48.38 97 ALA A CA 1
ATOM 766 C C . ALA A 1 97 ? -12.689 4.872 -23.425 1.00 48.38 97 ALA A C 1
ATOM 768 O O . ALA A 1 97 ? -13.901 4.776 -23.604 1.00 48.38 97 ALA A O 1
ATOM 769 N N . GLY A 1 98 ? -12.164 5.716 -22.531 1.00 61.88 98 GLY A N 1
ATOM 770 C CA . GLY A 1 98 ? -12.922 6.778 -21.861 1.00 61.88 98 GLY A CA 1
ATOM 771 C C . GLY A 1 98 ? -13.079 6.654 -20.343 1.00 61.88 98 GLY A C 1
ATOM 772 O O . GLY A 1 98 ? -13.470 7.632 -19.707 1.00 61.88 98 GLY A O 1
ATOM 773 N N . ALA A 1 99 ? -12.741 5.520 -19.723 1.00 59.34 99 ALA A N 1
ATOM 774 C CA . ALA A 1 99 ? -12.738 5.434 -18.263 1.00 59.34 99 ALA A CA 1
ATOM 775 C C . ALA A 1 99 ? -11.437 6.026 -17.698 1.00 59.34 99 ALA A C 1
ATOM 777 O O . ALA A 1 99 ? -10.344 5.540 -17.986 1.00 59.34 99 ALA A O 1
ATOM 778 N N . ALA A 1 100 ? -11.543 7.073 -16.873 1.00 61.78 100 ALA A N 1
ATOM 779 C CA . ALA A 1 100 ? -10.389 7.584 -16.140 1.00 61.78 100 ALA A CA 1
ATOM 780 C C . ALA A 1 100 ? -9.766 6.438 -15.319 1.00 61.78 100 ALA A C 1
ATOM 782 O O . ALA A 1 100 ? -10.510 5.747 -14.611 1.00 61.78 100 ALA A O 1
ATOM 783 N N . PRO A 1 101 ? -8.439 6.227 -15.379 1.00 60.09 101 PRO A N 1
ATOM 784 C CA . PRO A 1 101 ? -7.788 5.187 -14.603 1.00 60.09 101 PRO A CA 1
ATOM 785 C C . PRO A 1 101 ? -8.025 5.457 -13.120 1.00 60.09 101 PRO A C 1
ATOM 787 O O . PRO A 1 101 ? -7.518 6.420 -12.542 1.00 60.09 101 PRO A O 1
ATOM 790 N N . ARG A 1 102 ? -8.846 4.614 -12.502 1.00 58.97 102 ARG A N 1
ATOM 791 C CA . ARG A 1 102 ? -9.034 4.603 -11.056 1.00 58.97 102 ARG A CA 1
ATOM 792 C C . ARG A 1 102 ? -8.055 3.587 -10.503 1.00 58.97 102 ARG A C 1
ATOM 794 O O . ARG A 1 102 ? -7.984 2.473 -11.022 1.00 58.97 102 ARG A O 1
ATOM 801 N N . ILE A 1 103 ? -7.319 3.948 -9.448 1.00 60.31 103 ILE A N 1
ATOM 802 C CA . ILE A 1 103 ? -6.635 2.910 -8.677 1.00 60.31 103 ILE A CA 1
ATOM 803 C C . ILE A 1 103 ? -7.720 1.914 -8.259 1.00 60.31 103 ILE A C 1
ATOM 805 O O . ILE A 1 103 ? -8.791 2.358 -7.826 1.00 60.31 103 ILE A O 1
ATOM 809 N N . PRO A 1 104 ? -7.484 0.597 -8.350 1.00 59.12 104 PRO A N 1
ATOM 810 C CA . PRO A 1 104 ? -8.351 -0.405 -7.748 1.00 59.12 104 PRO A CA 1
ATOM 811 C C . PRO A 1 104 ? -8.276 -0.355 -6.205 1.00 59.12 104 PRO A C 1
ATOM 813 O O . PRO A 1 104 ? -8.227 -1.377 -5.534 1.00 59.12 104 PRO A O 1
ATOM 816 N N . PHE A 1 105 ? -8.328 0.850 -5.634 1.00 59.78 105 PHE A N 1
ATOM 817 C CA . PHE A 1 105 ? -8.705 1.152 -4.266 1.00 59.78 105 PHE A CA 1
ATOM 818 C C . PHE A 1 105 ? -10.142 1.700 -4.206 1.00 59.78 105 PHE A C 1
ATOM 820 O O . PHE A 1 105 ? -10.364 2.746 -3.601 1.00 59.78 105 PHE A O 1
ATOM 827 N N . PRO A 1 106 ? -11.184 1.033 -4.741 1.00 53.78 106 PRO A N 1
ATOM 828 C CA . PRO A 1 106 ? -12.541 1.433 -4.376 1.00 53.78 106 PRO A CA 1
ATOM 829 C C . PRO A 1 106 ? -12.817 1.222 -2.868 1.00 53.78 106 PRO A C 1
ATOM 831 O O . PRO A 1 106 ? -13.889 1.579 -2.394 1.00 53.78 106 PRO A O 1
ATOM 834 N N . TYR A 1 107 ? -11.860 0.664 -2.108 1.00 59.50 107 TYR A N 1
ATOM 835 C CA . TYR A 1 107 ? -12.020 0.228 -0.718 1.00 59.50 107 TYR A CA 1
ATOM 836 C C . TYR A 1 107 ? -11.212 1.022 0.320 1.00 59.50 107 TYR A C 1
ATOM 838 O O . TYR A 1 107 ? -11.498 0.929 1.519 1.00 59.50 107 TYR A O 1
ATOM 846 N N . VAL A 1 108 ? -10.216 1.806 -0.104 1.00 67.88 108 VAL A N 1
ATOM 847 C CA . VAL A 1 108 ? -9.433 2.643 0.814 1.00 67.88 108 VAL A CA 1
ATOM 848 C C . VAL A 1 108 ? -9.984 4.052 0.715 1.00 67.88 108 VAL A C 1
ATOM 850 O O . VAL A 1 108 ? -9.655 4.813 -0.191 1.00 67.88 108 VAL A O 1
ATOM 853 N N . SER A 1 109 ? -10.882 4.387 1.640 1.00 78.44 109 SER A N 1
ATOM 854 C CA . SER A 1 109 ? -11.308 5.769 1.820 1.00 78.44 109 SER A CA 1
ATOM 855 C C . SER A 1 109 ? -10.085 6.657 2.095 1.00 78.44 109 SER A C 1
ATOM 857 O O . SER A 1 109 ? -9.101 6.178 2.661 1.00 78.44 109 SER A O 1
ATOM 859 N N . PRO A 1 110 ? -10.139 7.962 1.785 1.00 80.19 110 PRO A N 1
ATOM 860 C CA . PRO A 1 110 ? -9.057 8.890 2.128 1.00 80.19 110 PRO A CA 1
ATOM 861 C C . PRO A 1 110 ? -8.679 8.872 3.620 1.00 80.19 110 PRO A C 1
ATOM 863 O O . PRO A 1 110 ? -7.536 9.114 3.978 1.00 80.19 110 PRO A O 1
ATOM 866 N N . SER A 1 111 ? -9.626 8.534 4.501 1.00 82.44 111 SER A N 1
ATOM 867 C CA . SER A 1 111 ? -9.373 8.355 5.936 1.00 82.44 111 SER A CA 1
ATOM 868 C C . SER A 1 111 ? -8.554 7.107 6.283 1.00 82.44 111 SER A C 1
ATOM 870 O O . SER A 1 111 ? -7.981 7.046 7.363 1.00 82.44 111 SER A O 1
ATOM 872 N N . ARG A 1 112 ? -8.505 6.106 5.397 1.00 84.56 112 ARG A N 1
ATOM 873 C CA . ARG A 1 112 ? -7.767 4.848 5.590 1.00 84.56 112 ARG A CA 1
ATOM 874 C C . ARG A 1 112 ? -6.362 4.897 5.009 1.00 84.56 112 ARG A C 1
ATOM 876 O O . ARG A 1 112 ? -5.483 4.197 5.498 1.00 84.56 112 ARG A O 1
ATOM 883 N N . SER A 1 113 ? -6.135 5.713 3.980 1.00 86.81 113 SER A N 1
ATOM 884 C CA . SER A 1 113 ? -4.851 5.745 3.276 1.00 86.81 113 SER A CA 1
ATOM 885 C C . SER A 1 113 ? -3.682 6.217 4.136 1.00 86.81 113 SER A C 1
ATOM 887 O O . SER A 1 113 ? -2.539 5.883 3.838 1.00 86.81 113 SER A O 1
ATOM 889 N N . ILE A 1 114 ? -3.958 6.943 5.221 1.00 89.88 114 ILE A N 1
ATOM 890 C CA . ILE A 1 114 ? -2.944 7.402 6.176 1.00 89.88 114 ILE A CA 1
ATOM 891 C C . ILE A 1 114 ? -2.285 6.261 6.966 1.00 89.88 114 ILE A C 1
ATOM 893 O O . ILE A 1 114 ? -1.222 6.469 7.539 1.00 89.88 114 ILE A O 1
ATOM 897 N N . TYR A 1 115 ? -2.897 5.074 6.992 1.00 90.94 115 TYR A N 1
ATOM 898 C CA . TYR A 1 115 ? -2.381 3.908 7.715 1.00 90.94 115 TYR A CA 1
ATOM 899 C C . TYR A 1 115 ? -1.627 2.925 6.810 1.00 90.94 115 TYR A C 1
ATOM 901 O O . TYR A 1 115 ? -1.069 1.947 7.297 1.00 90.94 115 TYR A O 1
ATOM 909 N N . ILE A 1 116 ? -1.624 3.148 5.490 1.00 91.19 116 ILE A N 1
ATOM 910 C CA . ILE A 1 116 ? -0.954 2.258 4.537 1.00 91.19 116 ILE A CA 1
ATOM 911 C C . ILE A 1 116 ? 0.500 2.687 4.403 1.00 91.19 116 ILE A C 1
ATOM 913 O O . ILE A 1 116 ? 0.801 3.729 3.817 1.00 91.19 116 ILE A O 1
ATOM 917 N N . HIS A 1 117 ? 1.397 1.848 4.913 1.00 93.00 117 HIS A N 1
ATOM 918 C CA . HIS A 1 117 ? 2.830 2.129 4.928 1.00 93.00 117 HIS A CA 1
ATOM 919 C C . HIS A 1 117 ? 3.642 1.246 3.978 1.00 93.00 117 HIS A C 1
ATOM 921 O O . HIS A 1 117 ? 4.656 1.727 3.477 1.00 93.00 117 HIS A O 1
ATOM 927 N N . ASP A 1 118 ? 3.206 0.012 3.696 1.00 93.31 118 ASP A N 1
ATOM 928 C CA . ASP A 1 118 ? 3.865 -0.913 2.759 1.00 93.31 118 ASP A CA 1
ATOM 929 C C . ASP A 1 118 ? 2.881 -1.386 1.682 1.00 93.31 118 ASP A C 1
ATOM 931 O O . ASP A 1 118 ? 1.833 -1.977 1.972 1.00 93.31 118 ASP A O 1
ATOM 935 N N . LEU A 1 119 ? 3.220 -1.099 0.426 1.00 93.19 119 LEU A N 1
ATOM 936 C CA . LEU A 1 119 ? 2.409 -1.429 -0.732 1.00 93.19 119 LEU A CA 1
ATOM 937 C C . LEU A 1 119 ? 3.227 -2.159 -1.790 1.00 93.19 119 LEU A C 1
ATOM 939 O O . LEU A 1 119 ? 4.279 -1.691 -2.222 1.00 93.19 119 LEU A O 1
ATOM 943 N N . LEU A 1 120 ? 2.669 -3.258 -2.285 1.00 92.69 120 LEU A N 1
ATOM 944 C CA . LEU A 1 120 ? 3.124 -3.958 -3.471 1.00 92.69 120 LEU A CA 1
ATOM 945 C C . LEU A 1 120 ? 2.135 -3.718 -4.616 1.00 92.69 120 LEU A C 1
ATOM 947 O O . LEU A 1 120 ? 0.934 -3.942 -4.472 1.00 92.69 120 LEU A O 1
ATOM 951 N N . VAL A 1 121 ? 2.620 -3.266 -5.767 1.00 90.94 121 VAL A N 1
ATOM 952 C CA . VAL A 1 121 ? 1.800 -3.012 -6.954 1.00 90.94 121 VAL A CA 1
ATOM 953 C C . VAL A 1 121 ? 2.313 -3.833 -8.117 1.00 90.94 121 VAL A C 1
ATOM 955 O O . VAL A 1 121 ? 3.428 -3.636 -8.583 1.00 90.94 121 VAL A O 1
ATOM 958 N N . ASN A 1 122 ? 1.463 -4.706 -8.635 1.00 88.69 122 ASN A N 1
ATOM 959 C CA . ASN A 1 122 ? 1.710 -5.387 -9.889 1.00 88.69 122 ASN A CA 1
ATOM 960 C C . ASN A 1 122 ? 1.267 -4.506 -11.045 1.00 88.69 122 ASN A C 1
ATOM 962 O O . ASN A 1 122 ? 0.114 -4.066 -11.086 1.00 88.69 122 ASN A O 1
ATOM 966 N N . VAL A 1 123 ? 2.161 -4.308 -12.001 1.00 87.00 123 VAL A N 1
ATOM 967 C CA . VAL A 1 123 ? 1.901 -3.560 -13.229 1.00 87.00 123 VAL A CA 1
ATOM 968 C C . VAL A 1 123 ? 2.256 -4.415 -14.438 1.00 87.00 123 VAL A C 1
ATOM 970 O O . VAL A 1 123 ? 3.157 -5.246 -14.369 1.00 87.00 123 VAL A O 1
ATOM 973 N N . ALA A 1 124 ? 1.513 -4.212 -15.525 1.00 81.50 124 ALA A N 1
ATOM 974 C CA . ALA A 1 124 ? 1.691 -4.935 -16.785 1.00 81.50 124 ALA A CA 1
ATOM 975 C C . ALA A 1 124 ? 2.659 -4.241 -17.752 1.00 81.50 124 ALA A C 1
ATOM 977 O O . ALA A 1 124 ? 3.114 -4.841 -18.716 1.00 81.50 124 ALA A O 1
ATOM 978 N N . SER A 1 125 ? 2.902 -2.945 -17.551 1.00 78.62 125 SER A N 1
ATOM 979 C CA . SER A 1 125 ? 3.679 -2.118 -18.471 1.00 78.62 125 SER A CA 1
ATOM 980 C C . SER A 1 125 ? 4.279 -0.910 -17.764 1.00 78.62 125 SER A C 1
ATOM 982 O O . SER A 1 125 ? 3.833 -0.510 -16.686 1.00 78.62 125 SER A O 1
ATOM 984 N N . PHE A 1 126 ? 5.246 -0.270 -18.412 1.00 73.62 126 PHE A N 1
ATOM 985 C CA . PHE A 1 126 ? 5.916 0.925 -17.898 1.00 73.62 126 PHE A CA 1
ATOM 986 C C . PHE A 1 126 ? 5.064 2.167 -17.848 1.00 73.62 126 PHE A C 1
ATOM 988 O O . PHE A 1 126 ? 5.072 2.856 -16.830 1.00 73.62 126 PHE A O 1
ATOM 995 N N . GLY A 1 127 ? 4.255 2.406 -18.881 1.00 77.12 127 GLY A N 1
ATOM 996 C CA . GLY A 1 127 ? 3.273 3.489 -18.836 1.00 77.12 127 GLY A CA 1
ATOM 997 C C . GLY A 1 127 ? 2.350 3.363 -17.615 1.00 77.12 127 GLY A C 1
ATOM 998 O O . GLY A 1 127 ? 1.911 4.361 -17.043 1.00 77.12 127 GLY A O 1
ATOM 999 N N . SER A 1 128 ? 2.121 2.133 -17.133 1.00 82.44 128 SER A N 1
ATOM 1000 C CA . SER A 1 128 ? 1.377 1.897 -15.894 1.00 82.44 128 SER A CA 1
ATOM 1001 C C . SER A 1 128 ? 2.170 2.281 -14.639 1.00 82.44 128 SER A C 1
ATOM 1003 O O . SER A 1 128 ? 1.551 2.706 -13.670 1.00 82.44 128 SER A O 1
ATOM 1005 N N . ILE A 1 129 ? 3.505 2.194 -14.633 1.00 85.25 129 ILE A N 1
ATOM 1006 C CA . ILE A 1 129 ? 4.353 2.626 -13.507 1.00 85.25 129 ILE A CA 1
ATOM 1007 C C . ILE A 1 129 ? 4.217 4.125 -13.281 1.00 85.25 129 ILE A C 1
ATOM 1009 O O . ILE A 1 129 ? 3.924 4.549 -12.165 1.00 85.25 129 ILE A O 1
ATOM 1013 N N . GLU A 1 130 ? 4.390 4.934 -14.327 1.00 85.19 130 GLU A N 1
ATOM 1014 C CA . GLU A 1 130 ? 4.321 6.393 -14.210 1.00 85.19 130 GLU A CA 1
ATOM 1015 C C . GLU A 1 130 ? 2.944 6.841 -13.698 1.00 85.19 130 GLU A C 1
ATOM 1017 O O . GLU A 1 130 ? 2.825 7.673 -12.791 1.00 85.19 130 GLU A O 1
ATOM 1022 N N . LEU A 1 131 ? 1.889 6.224 -14.233 1.00 84.56 131 LEU A N 1
ATOM 1023 C CA . LEU A 1 131 ? 0.518 6.426 -13.789 1.00 84.56 131 LEU A CA 1
ATOM 1024 C C . LEU A 1 131 ? 0.312 6.001 -12.326 1.00 84.56 131 LEU A C 1
ATOM 1026 O O . LEU A 1 131 ? -0.260 6.768 -11.550 1.00 84.56 131 LEU A O 1
ATOM 1030 N N . VAL A 1 132 ? 0.788 4.815 -11.934 1.00 88.38 132 VAL A N 1
ATOM 1031 C CA . VAL A 1 132 ? 0.716 4.311 -10.554 1.00 88.38 132 VAL A CA 1
ATOM 1032 C C . VAL A 1 132 ? 1.421 5.272 -9.609 1.00 88.38 132 VAL A C 1
ATOM 1034 O O . VAL A 1 132 ? 0.806 5.709 -8.640 1.00 88.38 132 VAL A O 1
ATOM 1037 N N . CYS A 1 133 ? 2.651 5.684 -9.908 1.00 89.31 133 CYS A N 1
ATOM 1038 C CA . CYS A 1 133 ? 3.402 6.616 -9.073 1.00 89.31 133 CYS A CA 1
ATOM 1039 C C . CYS A 1 133 ? 2.640 7.936 -8.875 1.00 89.31 133 CYS A C 1
ATOM 1041 O O . CYS A 1 133 ? 2.465 8.394 -7.745 1.00 89.31 133 CYS A O 1
ATOM 1043 N N . ARG A 1 134 ? 2.095 8.517 -9.954 1.00 85.94 134 ARG A N 1
ATOM 1044 C CA . ARG A 1 134 ? 1.283 9.746 -9.878 1.00 85.94 134 ARG A CA 1
ATOM 1045 C C . ARG A 1 134 ? 0.020 9.573 -9.038 1.00 85.94 134 ARG A C 1
ATOM 1047 O O . ARG A 1 134 ? -0.372 10.493 -8.318 1.00 85.94 134 ARG A O 1
ATOM 1054 N N . LEU A 1 135 ? -0.642 8.427 -9.157 1.00 86.94 135 LEU A N 1
ATOM 1055 C CA . LEU A 1 135 ? -1.863 8.136 -8.418 1.00 86.94 135 LEU A CA 1
ATOM 1056 C C . LEU A 1 135 ? -1.574 7.894 -6.927 1.00 86.94 135 LEU A C 1
ATOM 1058 O O . LEU A 1 135 ? -2.269 8.455 -6.079 1.00 86.94 135 LEU A O 1
ATOM 1062 N N . LEU A 1 136 ? -0.525 7.135 -6.601 1.00 89.69 136 LEU A N 1
ATOM 1063 C CA . LEU A 1 136 ? -0.117 6.852 -5.223 1.00 89.69 136 LEU A CA 1
ATOM 1064 C C . LEU A 1 136 ? 0.362 8.108 -4.494 1.00 89.69 136 LEU A C 1
ATOM 1066 O O . LEU A 1 136 ? -0.076 8.332 -3.369 1.00 89.69 136 LEU A O 1
ATOM 1070 N N . ALA A 1 137 ? 1.147 8.971 -5.150 1.00 88.00 137 ALA A N 1
ATOM 1071 C CA . ALA A 1 137 ? 1.592 10.248 -4.578 1.00 88.00 137 ALA A CA 1
ATOM 1072 C C . ALA A 1 137 ? 0.422 11.117 -4.084 1.00 88.00 137 ALA A C 1
ATOM 1074 O O . ALA A 1 137 ? 0.543 11.853 -3.110 1.00 88.00 137 ALA A O 1
ATOM 1075 N N . ARG A 1 138 ? -0.730 11.033 -4.762 1.00 86.06 138 ARG A N 1
ATOM 1076 C CA . ARG A 1 138 ? -1.935 11.793 -4.405 1.00 86.06 138 ARG A CA 1
ATOM 1077 C C . ARG A 1 138 ? -2.781 11.115 -3.336 1.00 86.06 138 ARG A C 1
ATOM 1079 O O . ARG A 1 138 ? -3.447 11.808 -2.576 1.00 86.06 138 ARG A O 1
ATOM 1086 N N . GLN A 1 139 ? -2.830 9.784 -3.330 1.00 88.19 139 GLN A N 1
ATOM 1087 C CA . GLN A 1 139 ? -3.806 9.036 -2.533 1.00 88.19 139 GLN A CA 1
ATOM 1088 C C . GLN A 1 139 ? -3.230 8.458 -1.241 1.00 88.19 139 GLN A C 1
ATOM 1090 O O . GLN A 1 139 ? -3.981 8.312 -0.278 1.00 88.19 139 GLN A O 1
ATOM 1095 N N . LEU A 1 140 ? -1.931 8.152 -1.201 1.00 91.00 140 LEU A N 1
ATOM 1096 C CA . LEU A 1 140 ? -1.260 7.512 -0.068 1.00 91.00 140 LEU A CA 1
ATOM 1097 C C . LEU A 1 140 ? -0.134 8.407 0.478 1.00 91.00 140 LEU A C 1
ATOM 1099 O O . LEU A 1 140 ? 1.046 8.106 0.294 1.00 91.00 140 LEU A O 1
ATOM 1103 N N . PRO A 1 141 ? -0.470 9.507 1.175 1.00 89.25 141 PRO A N 1
ATOM 1104 C CA . PRO A 1 141 ? 0.528 10.448 1.679 1.00 89.25 141 PRO A CA 1
ATOM 1105 C C . PRO A 1 141 ? 1.405 9.873 2.798 1.00 89.25 141 PRO A C 1
ATOM 1107 O O . PRO A 1 141 ? 2.376 10.519 3.162 1.00 89.25 141 PRO A O 1
ATOM 1110 N N . ALA A 1 142 ? 1.066 8.704 3.354 1.00 91.44 142 ALA A N 1
ATOM 1111 C CA . ALA A 1 142 ? 1.783 8.036 4.444 1.00 91.44 142 ALA A CA 1
ATOM 1112 C C . ALA A 1 142 ? 2.595 6.805 3.989 1.00 91.44 142 ALA A C 1
ATOM 1114 O O . ALA A 1 142 ? 3.063 6.030 4.825 1.00 91.44 142 ALA A O 1
ATOM 1115 N N . LEU A 1 143 ? 2.745 6.60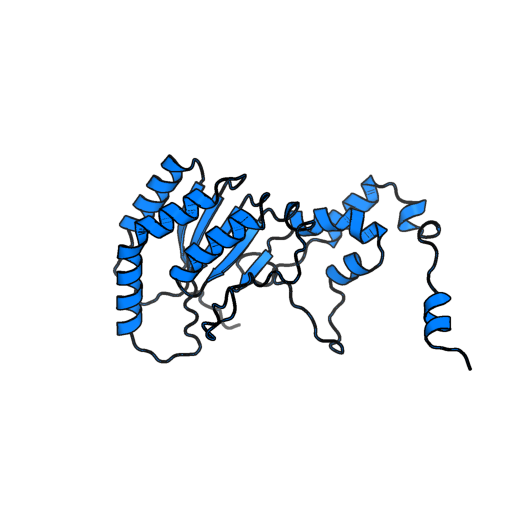0 2.677 1.00 93.56 143 LEU A N 1
ATOM 1116 C CA . LEU A 1 143 ? 3.428 5.433 2.127 1.00 93.56 143 LEU A CA 1
ATOM 1117 C C . LEU A 1 143 ? 4.942 5.505 2.388 1.00 93.56 143 LEU A C 1
ATOM 1119 O O . LEU A 1 143 ? 5.598 6.436 1.927 1.00 93.56 143 LEU A O 1
ATOM 1123 N N . TYR A 1 144 ? 5.496 4.515 3.095 1.00 93.56 144 TYR A N 1
ATOM 1124 C CA . TYR A 1 144 ? 6.929 4.434 3.421 1.00 93.56 144 TYR A CA 1
ATOM 1125 C C . TYR A 1 144 ? 7.690 3.459 2.522 1.00 93.56 144 TYR A C 1
ATOM 1127 O O . TYR A 1 144 ? 8.850 3.710 2.195 1.00 93.56 144 TYR A O 1
ATOM 1135 N N . TYR A 1 145 ? 7.037 2.376 2.107 1.00 94.31 145 TYR A N 1
ATOM 1136 C CA . TYR A 1 145 ? 7.617 1.305 1.312 1.00 94.31 145 TYR A CA 1
ATOM 1137 C C . TYR A 1 145 ? 6.729 1.050 0.100 1.00 94.31 145 TYR A C 1
ATOM 1139 O O . TYR A 1 145 ? 5.547 0.728 0.234 1.00 94.31 145 TYR A O 1
ATOM 1147 N N . LEU A 1 146 ? 7.300 1.191 -1.093 1.00 94.62 146 LEU A N 1
ATOM 1148 C CA . LEU A 1 146 ? 6.623 0.882 -2.345 1.00 94.62 146 LEU A CA 1
ATOM 1149 C C . LEU A 1 146 ? 7.425 -0.164 -3.106 1.00 94.62 146 LEU A C 1
ATOM 1151 O O . LEU A 1 146 ? 8.593 0.041 -3.423 1.00 94.62 146 LEU A O 1
ATOM 1155 N N . ARG A 1 147 ? 6.785 -1.281 -3.436 1.00 94.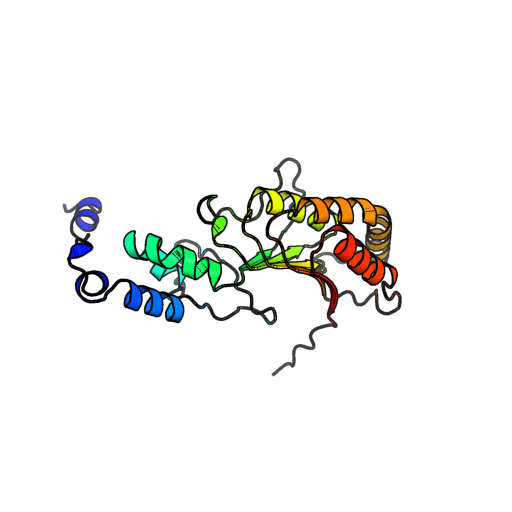44 147 ARG A N 1
ATOM 1156 C CA . ARG A 1 147 ? 7.326 -2.287 -4.344 1.00 94.44 147 ARG A CA 1
ATOM 1157 C C . ARG A 1 147 ? 6.470 -2.312 -5.595 1.00 94.44 147 ARG A C 1
ATOM 1159 O O . ARG A 1 147 ? 5.269 -2.535 -5.510 1.00 94.44 147 ARG A O 1
ATOM 1166 N N . ILE A 1 148 ? 7.066 -2.081 -6.750 1.00 91.94 148 ILE A N 1
ATOM 1167 C CA . ILE A 1 148 ? 6.401 -2.238 -8.036 1.00 91.94 148 ILE A CA 1
ATOM 1168 C C . ILE A 1 148 ? 6.954 -3.499 -8.671 1.00 91.94 148 ILE A C 1
ATOM 1170 O O . ILE A 1 148 ? 8.152 -3.601 -8.905 1.00 91.94 148 ILE A O 1
ATOM 1174 N N . VAL A 1 149 ? 6.081 -4.460 -8.930 1.00 89.94 149 VAL A N 1
ATOM 1175 C CA . VAL A 1 149 ? 6.429 -5.691 -9.626 1.00 89.94 149 VAL A CA 1
ATOM 1176 C C . VAL A 1 149 ? 5.935 -5.556 -11.055 1.00 89.94 149 VAL A C 1
ATOM 1178 O O . VAL A 1 149 ? 4.726 -5.576 -11.306 1.00 89.94 149 VAL A O 1
ATOM 1181 N N . LEU A 1 150 ? 6.863 -5.392 -11.992 1.00 86.62 150 LEU A N 1
ATOM 1182 C CA . LEU A 1 150 ? 6.555 -5.524 -13.404 1.00 86.62 150 LEU A CA 1
ATOM 1183 C C . LEU A 1 150 ? 6.453 -7.016 -13.702 1.00 86.62 150 LEU A C 1
ATOM 1185 O O . LEU A 1 150 ? 7.458 -7.729 -13.725 1.00 86.62 150 LEU A O 1
ATOM 1189 N N . ARG A 1 151 ? 5.215 -7.476 -13.868 1.00 81.94 151 ARG A N 1
ATOM 1190 C CA . ARG A 1 151 ? 4.932 -8.827 -14.336 1.00 81.94 151 ARG A CA 1
ATOM 1191 C C . ARG A 1 151 ? 4.521 -8.750 -15.780 1.00 81.94 151 ARG A C 1
ATOM 1193 O O . ARG A 1 151 ? 3.727 -7.887 -16.156 1.00 81.94 151 ARG A O 1
ATOM 1200 N N . ASP A 1 152 ? 5.006 -9.706 -16.542 1.00 66.88 152 ASP A N 1
ATOM 1201 C CA . ASP A 1 152 ? 4.499 -9.937 -17.871 1.00 66.88 152 ASP A CA 1
ATOM 1202 C C . ASP A 1 152 ? 3.053 -10.444 -17.741 1.00 66.88 152 ASP A C 1
ATOM 1204 O O . ASP A 1 152 ? 2.800 -11.559 -17.297 1.00 66.88 152 ASP A O 1
ATOM 1208 N N . VAL A 1 153 ? 2.057 -9.597 -18.024 1.00 54.22 153 VAL A N 1
ATOM 1209 C CA . VAL A 1 153 ? 0.628 -9.985 -17.933 1.00 54.22 153 VAL A CA 1
ATOM 1210 C C . VAL A 1 153 ? 0.192 -10.749 -19.198 1.00 54.22 153 VAL A C 1
ATOM 1212 O O . VAL A 1 153 ? -0.992 -10.838 -19.518 1.00 54.22 153 VAL A O 1
ATOM 1215 N N . TYR A 1 154 ? 1.143 -11.345 -19.920 1.00 53.56 154 TYR A N 1
ATOM 1216 C CA . TYR A 1 154 ? 0.922 -12.048 -21.182 1.00 53.56 154 TYR A CA 1
ATOM 1217 C C . TYR A 1 154 ? 0.459 -13.496 -21.021 1.00 53.56 154 TYR A C 1
ATOM 1219 O O . TYR A 1 154 ? 0.537 -14.275 -21.964 1.00 53.56 154 TYR A O 1
ATOM 1227 N N . ASP A 1 155 ? -0.183 -13.841 -19.902 1.00 47.25 155 ASP A N 1
ATOM 1228 C CA . ASP A 1 155 ? -0.923 -15.107 -19.796 1.00 47.25 155 ASP A CA 1
ATOM 1229 C C . ASP A 1 155 ? -2.038 -15.245 -20.865 1.00 47.25 155 ASP A C 1
ATOM 1231 O O . ASP A 1 155 ? -2.639 -16.313 -20.995 1.00 47.25 155 ASP A O 1
ATOM 1235 N N . HIS A 1 156 ? -2.350 -14.196 -21.648 1.00 46.41 156 HIS A N 1
ATOM 1236 C CA . HIS A 1 156 ? -3.485 -14.193 -22.581 1.00 46.41 156 HIS A CA 1
ATOM 1237 C C . HIS A 1 156 ? -3.231 -13.721 -24.024 1.00 46.41 156 HIS A C 1
ATOM 1239 O O . HIS A 1 156 ? -4.175 -13.772 -24.811 1.00 46.41 156 HIS A O 1
ATOM 1245 N N . TYR A 1 157 ? -2.021 -13.312 -24.423 1.00 49.66 157 TYR A N 1
ATOM 1246 C CA . TYR A 1 157 ? -1.768 -12.895 -25.813 1.00 49.66 157 TYR A CA 1
ATOM 1247 C C . TYR A 1 157 ? -0.514 -13.568 -26.381 1.00 49.66 157 TYR A C 1
ATOM 1249 O O . TYR A 1 157 ? 0.593 -13.287 -25.943 1.00 49.66 157 TYR A O 1
ATOM 1257 N N . ASN A 1 158 ? -0.704 -14.430 -27.389 1.00 54.78 158 ASN A N 1
ATOM 1258 C CA . ASN A 1 158 ? 0.342 -15.074 -28.204 1.00 54.78 158 ASN A CA 1
ATOM 1259 C C . ASN A 1 158 ? 1.074 -14.076 -29.132 1.00 54.78 158 ASN A C 1
ATOM 1261 O O . ASN A 1 158 ? 1.432 -14.417 -30.261 1.00 54.78 158 ASN A O 1
ATOM 1265 N N . ASP A 1 159 ? 1.248 -12.830 -28.705 1.00 54.88 159 ASP A N 1
ATOM 1266 C CA . ASP A 1 159 ? 1.954 -11.837 -29.502 1.00 54.88 159 ASP A CA 1
ATOM 1267 C C . ASP A 1 159 ? 3.452 -12.095 -29.332 1.00 54.88 159 ASP A C 1
ATOM 1269 O O . ASP A 1 159 ? 3.979 -12.074 -28.227 1.00 54.88 159 ASP A O 1
ATOM 1273 N N . GLY A 1 160 ? 4.114 -12.459 -30.429 1.00 59.66 160 GLY A N 1
ATOM 1274 C CA . GLY A 1 160 ? 5.467 -13.009 -30.421 1.00 59.66 160 GLY A CA 1
ATOM 1275 C C . GLY A 1 160 ? 6.582 -12.072 -29.907 1.00 59.66 160 GLY A C 1
ATOM 1276 O O . GLY A 1 160 ? 6.350 -10.902 -29.603 1.00 59.66 160 GLY A O 1
ATOM 1277 N N . PRO A 1 161 ? 7.838 -12.565 -29.898 1.00 61.84 161 PRO A N 1
ATOM 1278 C CA . PRO A 1 161 ? 9.022 -11.926 -29.289 1.00 61.84 161 PRO A CA 1
ATOM 1279 C C . PRO A 1 161 ? 9.372 -10.515 -29.792 1.00 61.84 161 PRO A C 1
ATOM 1281 O O . PRO A 1 161 ? 10.195 -9.824 -29.187 1.00 61.84 161 PRO A O 1
ATOM 1284 N N . ASP A 1 162 ? 8.797 -10.078 -30.910 1.00 66.56 162 ASP A N 1
ATOM 1285 C CA . ASP A 1 162 ? 9.043 -8.746 -31.463 1.00 66.56 162 ASP A CA 1
ATOM 1286 C C . ASP A 1 162 ? 8.371 -7.638 -30.638 1.00 66.56 162 ASP A C 1
ATOM 1288 O O . ASP A 1 162 ? 8.930 -6.546 -30.517 1.00 66.56 162 ASP A O 1
ATOM 1292 N N . ARG A 1 163 ? 7.238 -7.929 -29.981 1.00 65.56 163 ARG A N 1
ATOM 1293 C CA . ARG A 1 163 ? 6.532 -6.959 -29.131 1.00 65.56 163 ARG A CA 1
ATOM 1294 C C . ARG A 1 163 ? 7.314 -6.635 -27.853 1.00 65.56 163 ARG A C 1
ATOM 1296 O O . ARG A 1 163 ? 7.386 -5.474 -27.454 1.00 65.56 163 ARG A O 1
ATOM 1303 N N . ASP A 1 164 ? 7.989 -7.623 -27.270 1.00 60.06 164 ASP A N 1
ATOM 1304 C CA . ASP A 1 164 ? 8.844 -7.437 -26.087 1.00 60.06 164 ASP A CA 1
ATOM 1305 C C . ASP A 1 164 ? 10.019 -6.495 -26.371 1.00 60.06 164 ASP A C 1
ATOM 1307 O O . ASP A 1 164 ? 10.408 -5.681 -25.530 1.00 60.06 164 ASP A O 1
ATOM 1311 N N . ARG A 1 165 ? 10.581 -6.573 -27.585 1.00 65.31 165 ARG A N 1
ATOM 1312 C CA . ARG A 1 165 ? 11.667 -5.687 -28.026 1.00 65.31 165 ARG A CA 1
ATOM 1313 C C . ARG A 1 165 ? 11.200 -4.249 -28.211 1.00 65.31 165 ARG A C 1
ATOM 1315 O O . ARG A 1 165 ? 11.966 -3.336 -27.908 1.00 65.31 165 ARG A O 1
ATOM 1322 N N . GLU A 1 166 ? 9.986 -4.038 -28.710 1.00 67.75 166 GLU A N 1
ATOM 1323 C CA . GLU A 1 166 ? 9.398 -2.698 -28.812 1.00 67.75 166 GLU A CA 1
ATOM 1324 C C . GLU A 1 166 ? 9.122 -2.103 -27.431 1.00 67.75 166 GLU A C 1
ATOM 1326 O O . GLU A 1 166 ? 9.517 -0.965 -27.184 1.00 67.75 166 GLU A O 1
ATOM 1331 N N . LEU A 1 167 ? 8.581 -2.891 -26.496 1.00 62.78 167 LEU A N 1
ATOM 1332 C CA . LEU A 1 167 ? 8.374 -2.455 -25.111 1.00 62.78 167 LEU A CA 1
ATOM 1333 C C . LEU A 1 167 ? 9.685 -2.079 -24.415 1.00 62.78 167 LEU A C 1
ATOM 1335 O O . LEU A 1 167 ? 9.733 -1.102 -23.675 1.00 62.78 167 LEU A O 1
ATOM 1339 N N . LEU A 1 168 ? 10.767 -2.818 -24.671 1.00 62.72 168 LEU A N 1
ATOM 1340 C CA . LEU A 1 168 ? 12.099 -2.484 -24.164 1.00 62.72 168 LEU A CA 1
ATOM 1341 C C . LEU A 1 168 ? 12.670 -1.195 -24.762 1.00 62.72 168 LEU A C 1
ATOM 1343 O O . LEU A 1 168 ? 13.388 -0.474 -24.069 1.00 62.72 168 LEU A O 1
ATOM 1347 N N . LYS A 1 169 ? 12.372 -0.892 -26.029 1.00 67.75 169 LYS A N 1
ATOM 1348 C CA . LYS A 1 169 ? 12.790 0.368 -26.660 1.00 67.75 169 LYS A CA 1
ATOM 1349 C C . LYS A 1 169 ? 12.012 1.553 -26.112 1.00 67.75 169 LYS A C 1
ATOM 1351 O O . LYS A 1 169 ? 12.641 2.501 -25.653 1.00 67.75 169 LYS A O 1
ATOM 1356 N N . GLU A 1 170 ? 10.683 1.446 -26.077 1.00 66.12 170 GLU A N 1
ATOM 1357 C CA . GLU A 1 170 ? 9.802 2.435 -25.442 1.00 66.12 170 GLU A CA 1
ATOM 1358 C C . GLU A 1 170 ? 10.270 2.705 -24.003 1.00 66.12 170 GLU A C 1
ATOM 1360 O O . GLU A 1 170 ? 10.336 3.840 -23.546 1.00 66.12 170 GLU A O 1
ATOM 1365 N N . PHE A 1 171 ? 10.726 1.659 -23.317 1.00 63.25 171 PHE A N 1
ATOM 1366 C CA . PHE A 1 171 ? 11.225 1.747 -21.959 1.00 63.25 171 PHE A CA 1
ATOM 1367 C C . PHE A 1 171 ? 12.571 2.469 -21.778 1.00 63.25 171 PHE A C 1
ATOM 1369 O O . PHE A 1 171 ? 12.740 3.213 -20.811 1.00 63.25 171 PHE A O 1
ATOM 1376 N N . VAL A 1 172 ? 13.544 2.264 -22.672 1.00 65.12 172 VAL A N 1
ATOM 1377 C CA . VAL A 1 172 ? 14.819 3.008 -22.628 1.00 65.12 172 VAL A CA 1
ATOM 1378 C C . VAL A 1 172 ? 14.586 4.485 -22.936 1.00 65.12 172 VAL A C 1
ATOM 1380 O O . VAL A 1 172 ? 15.214 5.350 -22.322 1.00 65.12 172 VAL A O 1
ATOM 1383 N N . GLU A 1 173 ? 13.667 4.767 -23.856 1.00 70.06 173 GLU A N 1
ATOM 1384 C CA . GLU A 1 173 ? 13.283 6.124 -24.240 1.00 70.06 173 GLU A CA 1
ATOM 1385 C C . GLU A 1 173 ? 12.543 6.857 -23.105 1.00 70.06 173 GLU A C 1
ATOM 1387 O O . GLU A 1 173 ? 12.697 8.070 -22.962 1.00 70.06 173 GLU A O 1
ATOM 1392 N N . ASP A 1 174 ? 11.840 6.131 -22.227 1.00 75.38 174 ASP A N 1
ATOM 1393 C CA . ASP A 1 174 ? 11.002 6.706 -21.164 1.00 75.38 174 ASP A CA 1
ATOM 1394 C C . ASP A 1 174 ? 11.690 6.841 -19.786 1.00 75.38 174 ASP A C 1
ATOM 1396 O O . ASP A 1 174 ? 11.046 7.094 -18.759 1.00 75.38 174 ASP A O 1
ATOM 1400 N N . ARG A 1 175 ? 13.026 6.714 -19.727 1.00 78.00 175 ARG A N 1
ATOM 1401 C CA . ARG A 1 175 ? 13.799 6.826 -18.472 1.00 78.00 175 ARG A CA 1
ATOM 1402 C C . ARG A 1 175 ? 13.522 8.137 -17.731 1.00 78.00 175 ARG A C 1
ATOM 1404 O O . ARG A 1 175 ? 13.364 8.134 -16.511 1.00 78.00 175 ARG A O 1
ATOM 1411 N N . GLU A 1 176 ? 13.461 9.254 -18.449 1.00 82.88 176 GLU A N 1
ATOM 1412 C CA . GLU A 1 176 ? 13.246 10.574 -17.844 1.00 82.88 176 GLU A CA 1
ATOM 1413 C C . GLU A 1 176 ? 11.824 10.739 -17.293 1.00 82.88 176 GLU A C 1
ATOM 1415 O O . GLU A 1 176 ? 11.644 11.309 -16.213 1.00 82.88 176 GLU A O 1
ATOM 1420 N N . SER A 1 177 ? 10.809 10.171 -17.949 1.00 83.38 177 SER A N 1
ATOM 1421 C CA . SER A 1 177 ? 9.448 10.166 -17.402 1.00 83.38 177 SER A CA 1
ATOM 1422 C C . SER A 1 177 ? 9.358 9.292 -16.156 1.00 83.38 177 SER A C 1
ATOM 1424 O O . SER A 1 177 ? 8.718 9.693 -15.183 1.00 83.38 177 SER A O 1
ATOM 1426 N N . PHE A 1 178 ? 10.042 8.140 -16.130 1.00 82.81 178 PHE A N 1
ATOM 1427 C CA . PHE A 1 178 ? 10.143 7.307 -14.929 1.00 82.81 178 PHE A CA 1
ATOM 1428 C C . PHE A 1 178 ? 10.789 8.073 -13.769 1.00 82.81 178 PHE A C 1
ATOM 1430 O O . PHE A 1 178 ? 10.218 8.126 -12.675 1.00 82.81 178 PHE A O 1
ATOM 1437 N N . LYS A 1 179 ? 11.928 8.740 -14.006 1.00 84.94 179 LYS A N 1
ATOM 1438 C CA . LYS A 1 179 ? 12.571 9.590 -12.992 1.00 84.94 179 LYS A CA 1
ATOM 1439 C C . LYS A 1 179 ? 11.622 10.675 -12.488 1.00 84.94 179 LYS A C 1
ATOM 1441 O O . LYS A 1 179 ? 11.466 10.872 -11.280 1.00 84.94 179 LYS A O 1
ATOM 1446 N N . LEU A 1 180 ? 10.926 11.350 -13.402 1.00 86.88 180 LEU A N 1
ATOM 1447 C CA . LEU A 1 180 ? 9.941 12.372 -13.061 1.00 86.88 180 LEU A CA 1
ATOM 1448 C C . LEU A 1 180 ? 8.763 11.799 -12.252 1.00 86.88 180 LEU A C 1
ATOM 1450 O O . LEU A 1 180 ? 8.223 12.469 -11.374 1.00 86.88 180 LEU A O 1
ATOM 1454 N N . ALA A 1 181 ? 8.349 10.563 -12.519 1.00 86.38 181 ALA A N 1
ATOM 1455 C CA . ALA A 1 181 ? 7.284 9.898 -11.778 1.00 86.38 181 ALA A CA 1
ATOM 1456 C C . ALA A 1 181 ? 7.712 9.536 -10.354 1.00 86.38 181 ALA A C 1
ATOM 1458 O O . ALA A 1 181 ? 6.971 9.793 -9.404 1.00 86.38 181 ALA A O 1
ATOM 1459 N N . VAL A 1 182 ? 8.914 8.980 -10.196 1.00 86.69 182 VAL A N 1
ATOM 1460 C CA . VAL A 1 182 ? 9.465 8.597 -8.889 1.00 86.69 182 VAL A CA 1
ATOM 1461 C C . VAL A 1 182 ? 9.757 9.833 -8.042 1.00 86.69 182 VAL A C 1
ATOM 1463 O O . VAL A 1 182 ? 9.417 9.870 -6.865 1.00 86.69 182 VAL A O 1
ATOM 1466 N N . THR A 1 183 ? 10.286 10.904 -8.631 1.00 86.69 183 THR A N 1
ATOM 1467 C CA . THR A 1 183 ? 10.481 12.177 -7.913 1.00 86.69 183 THR A CA 1
ATOM 1468 C C . THR A 1 183 ? 9.161 12.828 -7.490 1.00 86.69 183 THR A C 1
ATOM 1470 O O . THR A 1 183 ? 9.138 13.567 -6.509 1.00 86.69 183 THR A O 1
ATOM 1473 N N . LYS A 1 184 ? 8.036 12.537 -8.156 1.00 87.38 184 LYS A N 1
ATOM 1474 C CA . LYS A 1 184 ? 6.699 12.976 -7.714 1.00 87.38 184 LYS A CA 1
ATOM 1475 C C . LYS A 1 184 ? 6.146 12.177 -6.536 1.00 87.38 184 LYS A C 1
ATOM 1477 O O . LYS A 1 184 ? 5.236 12.674 -5.882 1.00 87.38 184 LYS A O 1
ATOM 1482 N N . LEU A 1 185 ? 6.701 11.003 -6.221 1.00 85.06 185 LEU A N 1
ATOM 1483 C CA . LEU A 1 185 ? 6.384 10.270 -4.986 1.00 85.06 185 LEU A CA 1
ATOM 1484 C C . LEU A 1 185 ? 6.957 10.945 -3.727 1.00 85.06 185 LEU A C 1
ATOM 1486 O O . LEU A 1 185 ? 6.801 10.408 -2.632 1.00 85.06 185 LEU A O 1
ATOM 1490 N N . ARG A 1 186 ? 7.611 12.112 -3.865 1.00 69.06 186 ARG A N 1
ATOM 1491 C CA . ARG A 1 186 ? 8.150 12.901 -2.751 1.00 69.06 186 ARG A CA 1
ATOM 1492 C C . ARG A 1 186 ? 7.102 13.066 -1.645 1.00 69.06 186 ARG A C 1
ATOM 1494 O O . ARG A 1 186 ? 6.024 13.616 -1.851 1.00 69.06 186 ARG A O 1
ATOM 1501 N N . GLY A 1 187 ? 7.468 12.566 -0.473 1.00 79.06 187 GLY A N 1
ATOM 1502 C CA . GLY A 1 187 ? 6.620 12.362 0.694 1.00 79.06 187 GLY A CA 1
ATOM 1503 C C . GLY A 1 187 ? 7.414 11.575 1.746 1.00 79.06 187 GLY A C 1
ATOM 1504 O O . GLY A 1 187 ? 8.639 11.692 1.774 1.00 79.06 187 GLY A O 1
ATOM 1505 N N . PRO A 1 188 ? 6.774 10.751 2.592 1.00 84.25 188 PRO A N 1
ATOM 1506 C CA . PRO A 1 188 ? 7.466 9.921 3.579 1.00 84.25 188 PRO A CA 1
ATOM 1507 C C . PRO A 1 188 ? 8.102 8.650 2.996 1.00 84.25 188 PRO A C 1
ATOM 1509 O O . PRO A 1 188 ? 8.604 7.830 3.764 1.00 84.25 188 PRO A O 1
ATOM 1512 N N . LEU A 1 189 ? 8.082 8.465 1.672 1.00 91.38 189 LEU A N 1
ATOM 1513 C CA . LEU A 1 189 ? 8.608 7.266 1.031 1.00 91.38 189 LEU A CA 1
ATOM 1514 C C . LEU A 1 189 ? 10.105 7.116 1.333 1.00 91.38 189 LEU A C 1
ATOM 1516 O O . LEU A 1 189 ? 10.909 7.985 1.006 1.00 91.38 189 LEU A O 1
ATOM 1520 N N . LYS A 1 190 ? 10.464 6.014 1.993 1.00 90.62 190 LYS A N 1
ATOM 1521 C CA . LYS A 1 190 ? 11.841 5.676 2.377 1.00 90.62 190 LYS A CA 1
ATOM 1522 C C . LYS A 1 190 ? 12.469 4.719 1.380 1.00 90.62 190 LYS A C 1
ATOM 1524 O O . LYS A 1 190 ? 13.648 4.856 1.056 1.00 90.62 190 LYS A O 1
ATOM 1529 N N . GLU A 1 191 ? 11.683 3.759 0.902 1.00 92.69 191 GLU A N 1
ATOM 1530 C CA . GLU A 1 191 ? 12.161 2.720 0.002 1.00 92.69 191 GLU A CA 1
ATOM 1531 C C . GLU A 1 191 ? 11.231 2.529 -1.188 1.00 92.69 191 GLU A C 1
ATOM 1533 O O . GLU A 1 191 ? 10.005 2.447 -1.053 1.00 92.69 191 GLU A O 1
ATOM 1538 N N . PHE A 1 192 ? 11.848 2.391 -2.354 1.00 92.94 192 PHE A N 1
ATOM 1539 C CA . PHE A 1 192 ? 11.184 2.076 -3.601 1.00 92.94 192 PHE A CA 1
ATOM 1540 C C . PHE A 1 192 ? 11.917 0.911 -4.267 1.00 92.94 192 PHE A C 1
ATOM 1542 O O . PHE A 1 192 ? 13.110 0.981 -4.548 1.00 92.94 192 PHE A O 1
ATOM 1549 N N . HIS A 1 193 ? 11.201 -0.173 -4.533 1.00 92.31 193 HIS A N 1
ATOM 1550 C CA . HIS A 1 193 ? 11.761 -1.358 -5.174 1.00 92.31 193 HIS A CA 1
ATOM 1551 C C . HIS A 1 193 ? 11.028 -1.602 -6.486 1.00 92.31 193 HIS A C 1
ATOM 1553 O O . HIS A 1 193 ? 9.822 -1.834 -6.471 1.00 92.31 193 HIS A O 1
ATOM 1559 N N . LEU A 1 194 ? 11.738 -1.580 -7.611 1.00 89.06 194 LEU A N 1
ATOM 1560 C CA . LEU A 1 194 ? 11.209 -2.066 -8.883 1.00 89.06 194 LEU A CA 1
ATOM 1561 C C . LEU A 1 194 ? 11.725 -3.485 -9.102 1.00 89.06 194 LEU A C 1
ATOM 1563 O O . LEU A 1 194 ? 12.933 -3.725 -9.165 1.00 89.06 194 LEU A O 1
ATOM 1567 N N . ILE A 1 195 ? 10.799 -4.426 -9.190 1.00 88.12 195 ILE A N 1
ATOM 1568 C CA . ILE A 1 195 ? 11.078 -5.848 -9.329 1.00 88.12 195 ILE A CA 1
ATOM 1569 C C . ILE A 1 195 ? 10.592 -6.289 -10.698 1.00 88.12 195 ILE A C 1
ATOM 1571 O O . ILE A 1 195 ? 9.463 -6.004 -11.091 1.00 88.12 195 ILE A O 1
ATOM 1575 N N . TRP A 1 196 ? 11.451 -7.007 -11.401 1.00 84.44 196 TRP A N 1
ATOM 1576 C CA . TRP A 1 196 ? 11.132 -7.663 -12.654 1.00 84.44 196 TRP A CA 1
ATOM 1577 C C . TRP A 1 196 ? 10.915 -9.146 -12.453 1.00 84.44 196 TRP A C 1
ATOM 1579 O O . TRP A 1 196 ? 11.829 -9.817 -11.973 1.00 84.44 196 TRP A O 1
ATOM 1589 N N . GLU A 1 197 ? 9.766 -9.668 -12.868 1.00 83.38 197 GLU A N 1
ATOM 1590 C CA . GLU A 1 197 ? 9.491 -11.105 -12.813 1.00 83.38 197 GLU A CA 1
ATOM 1591 C C . GLU A 1 197 ? 9.209 -11.662 -14.210 1.00 83.38 197 GLU A C 1
ATOM 1593 O O . GLU A 1 197 ? 8.522 -11.032 -15.008 1.00 83.38 197 GLU A O 1
ATOM 1598 N N . ASP A 1 198 ? 9.755 -12.850 -14.482 1.00 69.75 198 ASP A N 1
ATOM 1599 C CA . ASP A 1 198 ? 9.405 -13.716 -15.619 1.00 69.75 198 ASP A CA 1
ATOM 1600 C C . ASP A 1 198 ? 9.774 -13.239 -17.038 1.00 69.75 198 ASP A C 1
ATOM 1602 O O . ASP A 1 198 ? 9.377 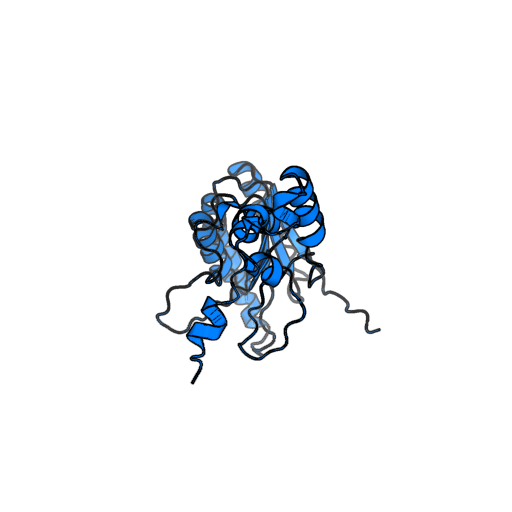-13.850 -18.025 1.00 69.75 198 ASP A O 1
ATOM 1606 N N . PHE A 1 199 ? 10.659 -12.248 -17.182 1.00 67.00 199 PHE A N 1
ATOM 1607 C CA . PHE A 1 199 ? 11.205 -11.885 -18.498 1.00 67.00 199 PHE A CA 1
ATOM 1608 C C . PHE A 1 199 ? 12.317 -12.858 -18.917 1.00 67.00 199 PHE A C 1
ATOM 1610 O O . PHE A 1 199 ? 13.503 -12.630 -18.648 1.00 67.00 199 PHE A O 1
ATOM 1617 N N . GLN A 1 200 ? 11.943 -13.955 -19.575 1.00 63.16 200 GLN A N 1
ATOM 1618 C CA . GLN A 1 200 ? 12.890 -14.940 -20.120 1.00 63.16 200 GLN A CA 1
ATOM 1619 C C . GLN A 1 200 ? 13.752 -14.343 -21.251 1.00 63.16 200 GLN A C 1
ATOM 1621 O O . GLN A 1 200 ? 14.944 -14.619 -21.341 1.00 63.16 200 GLN A O 1
ATOM 1626 N N . MET A 1 201 ? 13.196 -13.426 -22.049 1.00 57.16 201 MET A N 1
ATOM 1627 C CA . MET A 1 201 ? 13.869 -12.831 -23.218 1.00 57.16 201 MET A CA 1
ATOM 1628 C C . MET A 1 201 ? 15.016 -11.857 -22.873 1.00 57.16 201 MET A C 1
ATOM 1630 O O . MET A 1 201 ? 15.797 -11.481 -23.746 1.00 57.16 201 MET A O 1
ATOM 1634 N N . LEU A 1 202 ? 15.150 -11.452 -21.604 1.00 57.78 202 LEU A N 1
ATOM 1635 C CA . LEU A 1 202 ? 16.153 -10.484 -21.133 1.00 57.78 202 LEU A CA 1
ATOM 1636 C C . LEU A 1 202 ? 17.426 -11.124 -20.557 1.00 57.78 202 LEU A C 1
ATOM 1638 O O . LEU A 1 202 ? 18.243 -10.442 -19.940 1.00 57.78 202 LEU A O 1
ATOM 1642 N N . GLU A 1 203 ? 17.636 -12.432 -20.719 1.00 59.84 203 GLU A N 1
ATOM 1643 C CA . GLU A 1 203 ? 18.829 -13.129 -20.201 1.00 59.84 203 GLU A CA 1
ATOM 1644 C C . GLU A 1 203 ? 20.171 -12.549 -20.672 1.00 59.84 203 GLU A C 1
ATOM 1646 O O . GLU A 1 203 ? 21.157 -12.652 -19.945 1.00 59.84 203 GLU A O 1
ATOM 1651 N N . HIS A 1 204 ? 20.219 -11.877 -21.824 1.00 60.06 204 HIS A N 1
ATOM 1652 C CA . HIS A 1 204 ? 21.475 -11.377 -22.399 1.00 60.06 204 HIS A CA 1
ATOM 1653 C C . HIS A 1 204 ? 21.648 -9.857 -22.359 1.00 60.06 204 HIS A C 1
ATOM 1655 O O . HIS A 1 204 ? 22.723 -9.359 -22.688 1.00 60.06 204 HIS A O 1
ATOM 1661 N N . GLN A 1 205 ? 20.627 -9.112 -21.938 1.00 57.59 205 GLN A N 1
ATOM 1662 C CA . GLN A 1 205 ? 20.724 -7.668 -21.742 1.00 57.59 205 GLN A CA 1
ATOM 1663 C C . GLN A 1 205 ? 20.591 -7.379 -20.256 1.00 57.59 205 GLN A C 1
ATOM 1665 O O . GLN A 1 205 ? 19.523 -7.038 -19.754 1.00 57.59 205 GLN A O 1
ATOM 1670 N N . GLU A 1 206 ? 21.698 -7.563 -19.534 1.00 57.56 206 GLU A N 1
ATOM 1671 C CA . GLU A 1 206 ? 21.786 -7.088 -18.162 1.00 57.56 206 GLU A CA 1
ATOM 1672 C C . GLU A 1 206 ? 21.566 -5.566 -18.192 1.00 57.56 206 GLU A C 1
ATOM 1674 O O . GLU A 1 206 ? 22.328 -4.853 -18.860 1.00 57.56 206 GLU A O 1
ATOM 1679 N N . PRO A 1 207 ? 20.536 -5.033 -17.520 1.00 61.09 207 PRO A N 1
ATOM 1680 C CA . PRO A 1 207 ? 20.224 -3.625 -17.612 1.00 61.09 207 PRO A CA 1
ATOM 1681 C C . PRO A 1 207 ? 21.173 -2.847 -16.688 1.00 61.09 207 PRO A C 1
ATOM 1683 O O . PRO A 1 207 ? 20.761 -2.305 -15.668 1.00 61.09 207 PRO A O 1
ATOM 1686 N N . ARG A 1 208 ? 22.473 -2.793 -17.013 1.00 66.50 208 ARG A N 1
ATOM 1687 C CA . ARG A 1 208 ? 23.460 -1.992 -16.261 1.00 66.50 208 ARG A CA 1
ATOM 1688 C C . ARG A 1 208 ? 22.993 -0.547 -16.112 1.00 66.50 208 ARG A C 1
ATOM 1690 O O . ARG A 1 208 ? 22.999 -0.013 -15.010 1.00 66.50 208 ARG A O 1
ATOM 1697 N N . GLY A 1 209 ? 22.427 0.005 -17.187 1.00 72.56 209 GLY A N 1
ATOM 1698 C CA . GLY A 1 209 ? 21.825 1.337 -17.174 1.00 72.56 209 GLY A CA 1
ATOM 1699 C C . GLY A 1 209 ? 20.686 1.510 -16.162 1.00 72.56 209 GLY A C 1
ATOM 1700 O O . GLY A 1 209 ? 20.432 2.634 -15.740 1.00 72.56 209 GLY A O 1
ATOM 1701 N N . TRP A 1 210 ? 20.025 0.430 -15.727 1.00 70.25 210 TRP A N 1
ATOM 1702 C CA . TRP A 1 210 ? 18.998 0.502 -14.689 1.00 70.25 210 TRP A CA 1
ATOM 1703 C C . TRP A 1 210 ? 19.608 0.616 -13.317 1.00 70.25 210 TRP A C 1
ATOM 1705 O O . TRP A 1 210 ? 19.233 1.534 -12.605 1.00 70.25 210 TRP A O 1
ATOM 1715 N N . ARG A 1 211 ? 20.584 -0.225 -12.966 1.00 79.38 211 ARG A N 1
ATOM 1716 C CA . ARG A 1 211 ? 21.285 -0.075 -11.684 1.00 79.38 211 ARG A CA 1
ATOM 1717 C C . ARG A 1 211 ? 21.820 1.350 -11.529 1.00 79.38 211 ARG A C 1
ATOM 1719 O O . ARG A 1 211 ? 21.522 1.992 -10.526 1.00 79.38 211 ARG A O 1
ATOM 1726 N N . ASP A 1 212 ? 22.454 1.872 -12.578 1.00 83.25 212 ASP A N 1
ATOM 1727 C CA . ASP A 1 212 ? 22.949 3.250 -12.615 1.00 83.25 212 ASP A CA 1
ATOM 1728 C C . ASP A 1 212 ? 21.811 4.276 -12.443 1.00 83.25 212 ASP A C 1
ATOM 1730 O O . ASP A 1 212 ? 21.948 5.243 -11.695 1.00 83.25 212 ASP A O 1
ATOM 1734 N N . CYS A 1 213 ? 20.656 4.059 -13.088 1.00 79.25 213 CYS A N 1
ATOM 1735 C CA . CYS A 1 213 ? 19.468 4.903 -12.926 1.00 79.25 213 CYS A CA 1
ATOM 1736 C C . CYS A 1 213 ? 18.886 4.851 -11.504 1.00 79.25 213 CYS A C 1
ATOM 1738 O O . CYS A 1 213 ? 18.429 5.873 -10.995 1.00 79.25 213 CYS A O 1
ATOM 1740 N N . GLY A 1 214 ? 18.881 3.684 -10.858 1.00 82.19 214 GLY A N 1
ATOM 1741 C CA . GLY A 1 214 ? 18.417 3.514 -9.482 1.00 82.19 214 GLY A CA 1
ATOM 1742 C C . GLY A 1 214 ? 19.339 4.202 -8.479 1.00 82.19 214 GLY A C 1
ATOM 1743 O O . GLY A 1 214 ? 18.865 4.889 -7.577 1.00 82.19 214 GLY A O 1
ATOM 1744 N N . GLU A 1 215 ? 20.653 4.094 -8.672 1.00 87.38 215 GLU A N 1
ATOM 1745 C CA . GLU A 1 215 ? 21.657 4.793 -7.863 1.00 87.38 215 GLU A CA 1
ATOM 1746 C C . GLU A 1 215 ? 21.599 6.314 -8.060 1.00 87.38 215 GLU A C 1
ATOM 1748 O O . GLU A 1 215 ? 21.692 7.077 -7.098 1.00 87.38 215 GLU A O 1
ATOM 1753 N N . GLU A 1 216 ? 21.423 6.777 -9.299 1.00 87.38 216 GLU A N 1
ATOM 1754 C CA . GLU A 1 216 ? 21.192 8.188 -9.621 1.00 87.38 216 GLU A CA 1
ATOM 1755 C C . GLU A 1 216 ? 19.935 8.718 -8.924 1.00 87.38 216 GLU A C 1
ATOM 1757 O O . GLU A 1 216 ? 20.016 9.693 -8.178 1.00 87.38 216 GLU A O 1
ATOM 1762 N N . LEU A 1 217 ? 18.801 8.029 -9.067 1.00 82.62 217 LEU A N 1
ATOM 1763 C CA . LEU A 1 217 ? 17.563 8.425 -8.403 1.00 82.62 217 LEU A CA 1
ATOM 1764 C C . LEU A 1 217 ? 17.668 8.371 -6.878 1.00 82.62 217 LEU A C 1
ATOM 1766 O O . LEU A 1 217 ? 17.105 9.233 -6.201 1.00 82.62 217 LEU A O 1
ATOM 1770 N N . SER A 1 218 ? 18.394 7.396 -6.324 1.00 87.50 218 SER A N 1
ATOM 1771 C CA . SER A 1 218 ? 18.628 7.313 -4.878 1.00 87.50 218 SER A CA 1
ATOM 1772 C C . SER A 1 218 ? 19.371 8.553 -4.382 1.00 87.50 218 SER A C 1
ATOM 1774 O O . SER A 1 218 ? 18.979 9.154 -3.381 1.00 87.50 218 SER A O 1
ATOM 1776 N N . ARG A 1 219 ? 20.398 8.998 -5.122 1.00 89.06 219 ARG A N 1
ATOM 1777 C CA . ARG A 1 219 ? 21.141 10.232 -4.820 1.00 89.06 219 ARG A CA 1
ATOM 1778 C C . ARG A 1 219 ? 20.266 11.481 -4.926 1.00 89.06 219 ARG A C 1
ATOM 1780 O O . ARG A 1 219 ? 20.366 12.356 -4.073 1.00 89.06 219 ARG A O 1
ATOM 1787 N N . GLU A 1 220 ? 19.415 11.571 -5.945 1.00 87.12 220 GLU A N 1
ATOM 1788 C CA . GLU A 1 220 ? 18.567 12.750 -6.184 1.00 87.12 220 GLU A CA 1
ATOM 1789 C C . GLU A 1 220 ? 17.385 12.876 -5.218 1.00 87.12 220 GLU A C 1
ATOM 1791 O O . GLU A 1 220 ? 16.922 13.983 -4.926 1.00 87.12 220 GLU A O 1
ATOM 1796 N N . THR A 1 221 ? 16.846 11.748 -4.761 1.00 84.31 221 THR A N 1
ATOM 1797 C CA . THR A 1 221 ? 15.624 11.717 -3.947 1.00 84.31 221 THR A CA 1
ATOM 1798 C C . THR A 1 221 ? 15.883 11.470 -2.467 1.00 84.31 221 THR A C 1
ATOM 1800 O O . THR A 1 221 ? 15.009 11.764 -1.656 1.00 84.31 221 THR A O 1
ATOM 1803 N N . GLY A 1 222 ? 17.055 10.936 -2.106 1.00 87.06 222 GLY A N 1
ATOM 1804 C CA . GLY A 1 222 ? 17.357 10.463 -0.754 1.00 87.06 222 GLY A CA 1
ATOM 1805 C C . GLY A 1 222 ? 16.636 9.163 -0.376 1.00 87.06 222 GLY A C 1
ATOM 1806 O O . GLY A 1 222 ? 16.737 8.728 0.769 1.00 87.06 222 GLY A O 1
ATOM 1807 N N . MET A 1 223 ? 15.904 8.549 -1.312 1.00 88.31 223 MET A N 1
ATOM 1808 C CA . MET A 1 223 ? 15.210 7.276 -1.118 1.00 88.31 223 MET A CA 1
ATOM 1809 C C . MET A 1 223 ? 16.140 6.106 -1.441 1.00 88.31 223 MET A C 1
ATOM 1811 O O . MET A 1 223 ? 16.988 6.209 -2.325 1.00 88.31 223 MET A O 1
ATOM 1815 N N . SER A 1 224 ? 15.950 4.966 -0.776 1.00 90.62 224 SER A N 1
ATOM 1816 C CA . SER A 1 224 ? 16.603 3.720 -1.187 1.00 90.62 224 SER A CA 1
ATOM 1817 C C . SER A 1 224 ? 15.861 3.151 -2.395 1.00 90.62 224 SER A C 1
ATOM 1819 O O . SER A 1 224 ? 14.736 2.665 -2.250 1.00 90.62 224 SER A O 1
ATOM 1821 N N . ILE A 1 225 ? 16.456 3.257 -3.587 1.00 87.25 225 ILE A N 1
ATOM 1822 C CA . ILE A 1 225 ? 15.881 2.716 -4.822 1.00 87.25 225 ILE A CA 1
ATOM 1823 C C . ILE A 1 225 ? 16.643 1.466 -5.231 1.00 87.25 225 ILE A C 1
ATOM 1825 O O . ILE A 1 225 ? 17.820 1.527 -5.584 1.00 87.25 225 ILE A O 1
ATOM 1829 N N . SER A 1 226 ? 15.949 0.330 -5.214 1.00 85.88 226 SER A N 1
ATOM 1830 C CA . SER A 1 226 ? 16.493 -0.936 -5.693 1.00 85.88 226 SER A CA 1
ATOM 1831 C C . SER A 1 226 ? 15.769 -1.388 -6.956 1.00 85.88 226 SER A C 1
ATOM 1833 O O . SER A 1 226 ? 14.554 -1.236 -7.102 1.00 85.88 226 SER A O 1
ATOM 1835 N N . LEU A 1 227 ? 16.542 -1.926 -7.891 1.00 82.62 227 LEU A N 1
ATOM 1836 C CA . LEU A 1 227 ? 16.057 -2.435 -9.163 1.00 82.62 227 LEU A CA 1
ATOM 1837 C C . LEU A 1 227 ? 16.587 -3.858 -9.273 1.00 82.62 227 LEU A C 1
ATOM 1839 O O . LEU A 1 227 ? 17.800 -4.071 -9.333 1.00 82.62 227 LEU A O 1
ATOM 1843 N N . SER A 1 228 ? 15.690 -4.836 -9.210 1.00 81.75 228 SER A N 1
ATOM 1844 C CA . SER A 1 228 ? 16.069 -6.245 -9.125 1.00 81.75 228 SER A CA 1
ATOM 1845 C C . SER A 1 228 ? 15.313 -7.086 -10.141 1.00 81.75 228 SER A C 1
ATOM 1847 O O . SER A 1 228 ? 14.161 -6.816 -10.473 1.00 81.75 228 SER A O 1
ATOM 1849 N N . ARG A 1 229 ? 15.983 -8.125 -10.640 1.00 78.62 229 ARG A N 1
ATOM 1850 C CA . ARG A 1 229 ? 15.373 -9.172 -11.458 1.00 78.62 229 ARG A CA 1
ATOM 1851 C C . ARG A 1 229 ? 15.186 -10.404 -10.589 1.00 78.62 229 ARG A C 1
ATOM 1853 O O . ARG A 1 229 ? 16.145 -10.867 -9.971 1.00 78.62 229 ARG A O 1
ATOM 1860 N N . ARG A 1 230 ? 13.980 -10.956 -10.586 1.00 78.81 230 ARG A N 1
ATOM 1861 C CA . ARG A 1 230 ? 13.691 -12.267 -10.019 1.00 78.81 230 ARG A CA 1
ATOM 1862 C C . ARG A 1 230 ? 13.688 -13.289 -11.153 1.00 78.81 230 ARG A C 1
ATOM 1864 O O . ARG A 1 230 ? 13.088 -13.063 -12.202 1.00 78.81 230 ARG A O 1
ATOM 1871 N N . GLY A 1 231 ? 14.438 -14.374 -10.974 1.00 69.56 231 GLY A N 1
ATOM 1872 C CA . GLY A 1 231 ? 14.405 -15.499 -11.908 1.00 69.56 231 GLY A CA 1
ATOM 1873 C C . GLY A 1 231 ? 13.046 -16.206 -11.874 1.00 69.56 231 GLY A C 1
ATOM 1874 O O . GLY A 1 231 ? 12.299 -16.008 -10.913 1.00 69.56 231 GLY A O 1
ATOM 1875 N N . PRO A 1 232 ? 12.737 -17.040 -12.884 1.00 60.75 232 PRO A N 1
ATOM 1876 C CA . PRO A 1 232 ? 11.498 -17.805 -12.903 1.00 60.75 232 PRO A CA 1
ATOM 1877 C C . PRO A 1 232 ? 11.388 -18.641 -11.627 1.00 60.75 232 PRO A C 1
ATOM 1879 O O . PRO A 1 232 ? 12.315 -19.378 -11.265 1.00 60.75 232 PRO A O 1
ATOM 1882 N N . VAL A 1 233 ? 10.255 -18.516 -10.936 1.00 53.91 233 VAL A N 1
ATOM 1883 C CA . VAL A 1 233 ? 9.959 -19.341 -9.765 1.00 53.91 233 VAL A CA 1
ATOM 1884 C C . VAL A 1 233 ? 9.769 -20.767 -10.267 1.00 53.91 233 VAL A C 1
ATOM 1886 O O . VAL A 1 233 ? 8.773 -21.094 -10.909 1.00 53.91 233 VAL A O 1
ATOM 1889 N N . LYS A 1 234 ? 10.744 -21.639 -9.998 1.00 45.03 234 LYS A N 1
ATOM 1890 C CA . LYS A 1 234 ? 10.558 -23.076 -10.193 1.00 45.03 234 LYS A CA 1
ATOM 1891 C C . LYS A 1 234 ? 9.537 -23.532 -9.157 1.00 45.03 234 LYS A C 1
ATOM 1893 O O . LYS A 1 234 ? 9.914 -23.828 -8.027 1.00 45.03 234 LYS A O 1
ATOM 1898 N N . LEU A 1 235 ? 8.258 -23.556 -9.532 1.00 41.22 235 LEU A N 1
ATOM 1899 C CA . LEU A 1 235 ? 7.232 -24.238 -8.753 1.00 41.22 235 LEU A CA 1
ATOM 1900 C C . LEU A 1 235 ? 7.688 -25.693 -8.622 1.00 41.22 235 LEU A C 1
ATOM 1902 O O . LEU A 1 235 ? 7.691 -26.445 -9.597 1.00 41.22 235 LEU A O 1
ATOM 1906 N N . ALA A 1 236 ? 8.169 -26.059 -7.436 1.00 32.72 236 ALA A N 1
ATOM 1907 C CA . ALA A 1 236 ? 8.442 -27.444 -7.110 1.00 32.72 236 ALA A CA 1
ATOM 1908 C C . ALA A 1 236 ? 7.087 -28.151 -7.123 1.00 32.72 236 ALA A C 1
ATOM 1910 O O . ALA A 1 236 ? 6.280 -27.961 -6.216 1.00 32.72 236 ALA A O 1
ATOM 1911 N N . VAL A 1 237 ? 6.808 -28.878 -8.204 1.00 36.22 237 VAL A N 1
ATOM 1912 C CA . VAL A 1 237 ? 5.629 -29.735 -8.302 1.00 36.22 237 VAL A CA 1
ATOM 1913 C C . VAL A 1 237 ? 5.781 -30.793 -7.212 1.00 36.22 237 VAL A C 1
ATOM 1915 O O . VAL A 1 237 ? 6.702 -31.611 -7.282 1.00 36.22 237 VAL A O 1
ATOM 1918 N N . SER A 1 238 ? 4.956 -30.690 -6.171 1.00 38.72 238 SER A N 1
ATOM 1919 C CA . SER A 1 238 ? 4.855 -31.649 -5.071 1.00 38.72 238 SER A CA 1
ATOM 1920 C C . SER A 1 238 ? 3.843 -32.747 -5.362 1.00 38.72 238 SER A C 1
ATOM 1922 O O . SER A 1 238 ? 2.872 -32.494 -6.112 1.00 38.72 238 SER A O 1
#

Sequence (238 aa):
MVTTEDILAGLCHPQDACLLFTRLPAELRTCIYECVLIVQPDDEHGSVRLIRHLPGEHAPLSVLTLLETCRLIHNEALGIFFQQNRFRLSFRTSLAAGAAPRIPFPYVSPSRSIYIHDLLVNVASFGSIELVCRLLARQLPALYYLRIVLRDVYDHYNDGPDRDRELLKEFVEDRESFKLAVTKLRGPLKEFHLIWEDFQMLEHQEPRGWRDCGEELSRETGMSISLSRRGPVKLAVS

pLDDT: mean 77.57, std 15.14, range [32.72, 97.56]

Secondary structure (DSSP, 8-state):
---HHHHHHT----GGG-HHHHHS-HHHHHHHHHHHS-PPPSSTT--EE---PPTT------HHHHHHH-HHHHHHHHHHHHHHSPEEEEE-----TT-----S-TT--TTTGGG--EEEEEESSHHHHHHHHHHHHHH-TT--EEEEEEE--GGG----HHHHHHHHHHHHHTHHHHHHHHHHT-SS--EEEEEEE--GGGTT---HHHHHHHHHHHHHHSSEEEEEEEPP------